Protein AF-A0A9J6FDG1-F1 (afdb_monomer_lite)

Organism: Haemaphysalis longicornis (NCBI:txid44386)

Structure (mmCIF, N/CA/C/O backbone):
data_AF-A0A9J6FDG1-F1
#
_entry.id   AF-A0A9J6FDG1-F1
#
loop_
_atom_site.group_PDB
_atom_site.id
_atom_site.type_symbol
_atom_site.label_atom_id
_atom_site.label_alt_id
_atom_site.label_comp_id
_atom_site.label_asym_id
_atom_site.label_entity_id
_atom_site.label_seq_id
_atom_site.pdbx_PDB_ins_code
_atom_site.Cartn_x
_atom_site.Cartn_y
_atom_site.Cartn_z
_atom_site.occupancy
_atom_site.B_iso_or_equiv
_atom_site.auth_seq_id
_atom_site.auth_comp_id
_atom_site.auth_asym_id
_atom_site.auth_atom_id
_atom_site.pdbx_PDB_model_num
ATOM 1 N N . MET A 1 1 ? -14.155 15.778 -8.684 1.00 52.19 1 MET A N 1
ATOM 2 C CA . MET A 1 1 ? -13.348 14.924 -9.583 1.00 52.19 1 MET A CA 1
ATOM 3 C C . MET A 1 1 ? -12.888 13.728 -8.772 1.00 52.19 1 MET A C 1
ATOM 5 O O . MET A 1 1 ? -12.559 13.933 -7.609 1.00 52.19 1 MET A O 1
ATOM 9 N N . ALA A 1 2 ? -12.936 12.515 -9.323 1.00 73.00 2 ALA A N 1
ATOM 10 C CA . ALA A 1 2 ? -12.385 11.346 -8.638 1.00 73.00 2 ALA A CA 1
ATOM 11 C C . ALA A 1 2 ? -10.869 11.533 -8.468 1.00 73.00 2 ALA A C 1
ATOM 13 O O . ALA A 1 2 ? -10.202 12.012 -9.386 1.00 73.00 2 ALA A O 1
ATOM 14 N N . VAL A 1 3 ? -10.345 11.228 -7.284 1.00 85.56 3 VAL A N 1
ATOM 15 C CA . VAL A 1 3 ? -8.906 11.300 -7.004 1.00 85.56 3 VAL A CA 1
ATOM 16 C C . VAL A 1 3 ? -8.224 10.129 -7.712 1.00 85.56 3 VAL A C 1
ATOM 18 O O . VAL A 1 3 ? -8.653 8.989 -7.557 1.00 85.56 3 VAL A O 1
ATOM 21 N N . ASP A 1 4 ? -7.172 10.395 -8.488 1.00 92.69 4 ASP A N 1
ATOM 22 C CA . ASP A 1 4 ? -6.362 9.341 -9.109 1.00 92.69 4 ASP A CA 1
ATOM 23 C C . ASP A 1 4 ? -5.509 8.638 -8.041 1.00 92.69 4 ASP A C 1
ATOM 25 O O . ASP A 1 4 ? -4.550 9.202 -7.503 1.00 92.69 4 ASP A O 1
ATOM 29 N N . LEU A 1 5 ? -5.883 7.395 -7.736 1.00 94.31 5 LEU A N 1
ATOM 30 C CA . LEU A 1 5 ? -5.227 6.527 -6.759 1.00 94.31 5 LEU A CA 1
ATOM 31 C C . LEU A 1 5 ? -4.384 5.426 -7.418 1.00 94.31 5 LEU A C 1
ATOM 33 O O . LEU A 1 5 ? -4.064 4.428 -6.768 1.00 94.31 5 LEU A O 1
ATOM 37 N N . THR A 1 6 ? -3.991 5.580 -8.685 1.00 94.88 6 THR A N 1
ATOM 38 C CA . THR A 1 6 ? -3.005 4.680 -9.298 1.00 94.88 6 THR A CA 1
ATOM 39 C C . THR A 1 6 ? -1.682 4.737 -8.532 1.00 94.88 6 THR A C 1
ATOM 41 O O . THR A 1 6 ? -1.283 5.784 -8.010 1.00 94.88 6 THR A O 1
ATOM 44 N N . LEU A 1 7 ? -0.961 3.611 -8.469 1.00 94.69 7 LEU A N 1
ATOM 45 C CA . LEU A 1 7 ? 0.282 3.524 -7.696 1.00 94.69 7 LEU A CA 1
ATOM 46 C C . LEU A 1 7 ? 1.302 4.591 -8.124 1.00 94.69 7 LEU A C 1
ATOM 48 O O . LEU A 1 7 ? 1.931 5.222 -7.279 1.00 94.69 7 LEU A O 1
ATOM 52 N N . ASN A 1 8 ? 1.445 4.842 -9.427 1.00 94.00 8 ASN A N 1
ATOM 53 C CA . ASN A 1 8 ? 2.371 5.859 -9.931 1.00 94.00 8 ASN A CA 1
ATOM 54 C C . ASN A 1 8 ? 2.025 7.258 -9.411 1.00 94.00 8 ASN A C 1
ATOM 56 O O . ASN A 1 8 ? 2.906 7.956 -8.902 1.00 94.00 8 ASN A O 1
ATOM 60 N N . THR A 1 9 ? 0.757 7.654 -9.498 1.00 95.06 9 THR A N 1
ATOM 61 C CA . THR A 1 9 ? 0.299 8.968 -9.043 1.00 95.06 9 THR A CA 1
ATOM 62 C C . THR A 1 9 ? 0.431 9.100 -7.526 1.00 95.06 9 THR A C 1
ATOM 64 O O . THR A 1 9 ? 0.947 10.106 -7.035 1.00 95.06 9 THR A O 1
ATOM 67 N N . VAL A 1 10 ? 0.106 8.047 -6.775 1.00 96.69 10 VAL A N 1
ATOM 68 C CA . VAL A 1 10 ? 0.298 7.979 -5.319 1.00 96.69 10 VAL A CA 1
ATOM 69 C C . VAL A 1 10 ? 1.767 8.162 -4.919 1.00 96.69 10 VAL A C 1
ATOM 71 O O . VAL A 1 10 ? 2.082 8.912 -3.990 1.00 96.69 10 VAL A O 1
ATOM 74 N N . LEU A 1 11 ? 2.697 7.512 -5.622 1.00 95.94 11 LEU A N 1
ATOM 75 C CA . LEU A 1 11 ? 4.122 7.589 -5.297 1.00 95.94 11 LEU A CA 1
ATOM 76 C C . LEU A 1 11 ? 4.750 8.938 -5.682 1.00 95.94 11 LEU A C 1
ATOM 78 O O . LEU A 1 11 ? 5.613 9.428 -4.952 1.00 95.94 11 LEU A O 1
ATOM 82 N N . LEU A 1 12 ? 4.329 9.538 -6.800 1.00 94.44 12 LEU A N 1
ATOM 83 C CA . LEU A 1 12 ? 4.913 10.775 -7.338 1.00 94.44 12 LEU A CA 1
ATOM 84 C C . LEU A 1 12 ? 4.262 12.039 -6.784 1.00 94.44 12 LEU A C 1
ATOM 86 O O . LEU A 1 12 ? 4.953 12.983 -6.402 1.00 94.44 12 LEU A O 1
ATOM 90 N N . HIS A 1 13 ? 2.935 12.052 -6.751 1.00 95.00 13 HIS A N 1
ATOM 91 C CA . HIS A 1 13 ? 2.127 13.238 -6.485 1.00 95.00 13 HIS A CA 1
ATOM 92 C C . HIS A 1 13 ? 1.433 13.185 -5.125 1.00 95.00 13 HIS A C 1
ATOM 94 O O . HIS A 1 13 ? 0.852 14.180 -4.706 1.00 95.00 13 HIS A O 1
ATOM 100 N N . ARG A 1 14 ? 1.555 12.063 -4.400 1.00 95.00 14 ARG A N 1
ATOM 101 C CA . ARG A 1 14 ? 0.993 11.878 -3.055 1.00 95.00 14 ARG A CA 1
ATOM 102 C C . ARG A 1 14 ? -0.518 12.135 -3.021 1.00 95.00 14 ARG A C 1
ATOM 104 O O . ARG A 1 14 ? -1.027 12.749 -2.091 1.00 95.00 14 ARG A O 1
ATOM 111 N N . THR A 1 15 ? -1.244 11.658 -4.026 1.00 96.00 15 THR A N 1
ATOM 112 C CA . THR A 1 15 ? -2.708 11.799 -4.093 1.00 96.00 15 THR A CA 1
ATOM 113 C C . THR A 1 15 ? -3.450 11.059 -2.981 1.00 96.00 15 THR A C 1
ATOM 115 O O . THR A 1 15 ? -4.628 11.305 -2.763 1.00 96.00 15 THR A O 1
ATOM 118 N N . ASP A 1 16 ? -2.760 10.197 -2.235 1.00 95.62 16 ASP A N 1
ATOM 119 C CA . ASP A 1 16 ? -3.279 9.463 -1.087 1.00 95.62 16 ASP A CA 1
ATOM 120 C C . ASP A 1 16 ? -2.963 10.124 0.266 1.00 95.62 16 ASP A C 1
ATOM 122 O O . ASP A 1 16 ? -3.056 9.449 1.292 1.00 95.62 16 ASP A O 1
ATOM 126 N N . LEU A 1 17 ? -2.525 11.391 0.311 1.00 91.38 17 LEU A N 1
ATOM 127 C CA . LEU A 1 17 ? -2.127 12.056 1.564 1.00 91.38 17 LEU A CA 1
ATOM 128 C C . LEU A 1 17 ? -3.166 11.873 2.676 1.00 91.38 17 LEU A C 1
ATOM 130 O O . LEU A 1 17 ? -2.784 11.416 3.752 1.00 91.38 17 LEU A O 1
ATOM 134 N N . ASP A 1 18 ? -4.439 12.082 2.345 1.00 93.62 18 ASP A N 1
ATOM 135 C CA . ASP A 1 18 ? -5.578 12.041 3.268 1.00 93.62 18 ASP A CA 1
ATOM 136 C C . ASP A 1 18 ? -5.977 10.621 3.720 1.00 93.62 18 ASP A C 1
ATOM 138 O O . ASP A 1 18 ? -6.836 10.460 4.586 1.00 93.62 18 ASP A O 1
ATOM 142 N N . MET A 1 19 ? -5.370 9.568 3.155 1.00 96.25 19 MET A N 1
ATOM 143 C CA . MET A 1 19 ? -5.640 8.169 3.535 1.00 96.25 19 MET A CA 1
ATOM 144 C C . MET A 1 19 ? -4.994 7.769 4.870 1.00 96.25 19 MET A C 1
ATOM 146 O O . MET A 1 19 ? -5.115 6.622 5.308 1.00 96.25 19 MET A O 1
ATOM 150 N N . ASP A 1 20 ? -4.290 8.686 5.532 1.00 93.31 20 ASP A N 1
ATOM 151 C CA . ASP A 1 20 ? -3.825 8.481 6.901 1.00 93.31 20 ASP A CA 1
ATOM 152 C C . ASP A 1 20 ? -4.964 8.489 7.926 1.00 93.31 20 ASP A C 1
ATOM 154 O O . ASP A 1 20 ? -4.819 7.840 8.961 1.00 93.31 20 ASP A O 1
ATOM 158 N N . LEU A 1 21 ? -6.100 9.111 7.596 1.00 95.31 21 LEU A N 1
ATOM 159 C CA . LEU A 1 21 ? -7.331 9.063 8.380 1.00 95.31 21 LEU A CA 1
ATOM 160 C C . LEU A 1 21 ? -8.171 7.827 8.040 1.00 95.31 21 LEU A C 1
ATOM 162 O O . LEU A 1 21 ? -8.519 7.587 6.879 1.00 95.31 21 LEU A O 1
ATOM 166 N N . GLN A 1 22 ? -8.565 7.065 9.063 1.00 96.94 22 GLN A N 1
ATOM 167 C CA . GLN A 1 22 ? -9.428 5.887 8.907 1.00 96.94 22 GLN A CA 1
ATOM 168 C C . GLN A 1 22 ? -10.748 6.210 8.206 1.00 96.94 22 GLN A C 1
ATOM 170 O O . GLN A 1 22 ? -11.229 5.404 7.413 1.00 96.94 22 GLN A O 1
ATOM 175 N N . GLU A 1 23 ? -11.330 7.374 8.483 1.00 97.00 23 GLU A N 1
ATOM 176 C CA . GLU A 1 23 ? -12.608 7.799 7.903 1.00 97.00 23 GLU A CA 1
ATOM 177 C C . GLU A 1 23 ? -12.518 7.938 6.379 1.00 97.00 23 GLU A C 1
ATOM 179 O O . GLU A 1 23 ? -13.393 7.454 5.662 1.00 97.00 23 GLU A O 1
ATOM 184 N N . ASN A 1 24 ? -11.416 8.495 5.871 1.00 97.00 24 ASN A N 1
ATOM 185 C CA . ASN A 1 24 ? -11.174 8.623 4.434 1.00 97.00 24 ASN A CA 1
ATOM 186 C C . ASN A 1 24 ? -10.907 7.264 3.786 1.00 97.00 24 ASN A C 1
ATOM 188 O O . ASN A 1 24 ? -11.423 6.979 2.702 1.00 97.00 24 ASN A O 1
ATOM 192 N N . ARG A 1 25 ? -10.162 6.388 4.476 1.00 97.88 25 ARG A N 1
ATOM 193 C CA . ARG A 1 25 ? -9.990 5.001 4.031 1.00 97.88 25 ARG A CA 1
ATOM 194 C C . ARG A 1 25 ? -11.335 4.296 3.928 1.00 97.88 25 ARG A C 1
ATOM 196 O O . ARG A 1 25 ? -11.610 3.696 2.899 1.00 97.88 25 ARG A O 1
ATOM 203 N N . LEU A 1 26 ? -12.201 4.415 4.932 1.00 97.62 26 LEU A N 1
ATOM 204 C CA . LEU A 1 26 ? -13.541 3.829 4.909 1.00 97.62 26 LEU A CA 1
ATOM 205 C C . LEU A 1 26 ? -14.392 4.396 3.765 1.00 97.62 26 LEU A C 1
ATOM 207 O O . LEU A 1 26 ? -15.023 3.629 3.042 1.00 97.62 26 LEU A O 1
ATOM 211 N N . ALA A 1 27 ? -14.368 5.715 3.563 1.00 96.88 27 ALA A N 1
ATOM 212 C CA . ALA A 1 27 ? -15.111 6.377 2.493 1.00 96.88 27 ALA A CA 1
ATOM 213 C C . ALA A 1 27 ? -14.696 5.904 1.088 1.00 96.88 27 ALA A C 1
ATOM 215 O O . ALA A 1 27 ? -15.520 5.915 0.174 1.00 96.88 27 ALA A O 1
ATOM 216 N N . SER A 1 28 ? -13.451 5.441 0.912 1.00 96.88 28 SER A N 1
ATOM 217 C CA . SER A 1 28 ? -12.992 4.902 -0.374 1.00 96.88 28 SER A CA 1
ATOM 218 C C . SER A 1 28 ? -13.751 3.641 -0.809 1.00 96.88 28 SER A C 1
ATOM 220 O O . SER A 1 28 ? -13.914 3.424 -2.003 1.00 96.88 28 SER A O 1
ATOM 222 N N . PHE A 1 29 ? -14.307 2.851 0.117 1.00 96.88 29 PHE A N 1
ATOM 223 C CA . PHE A 1 29 ? -14.981 1.571 -0.159 1.00 96.88 29 PHE A CA 1
ATOM 224 C C . PHE A 1 29 ? -16.432 1.708 -0.663 1.00 96.88 29 PHE A C 1
ATOM 226 O O . PHE A 1 29 ? -17.225 0.775 -0.538 1.00 96.88 29 PHE A O 1
ATOM 233 N N . ALA A 1 30 ? -16.806 2.847 -1.252 1.00 93.56 30 ALA A N 1
ATOM 234 C CA . ALA A 1 30 ? -18.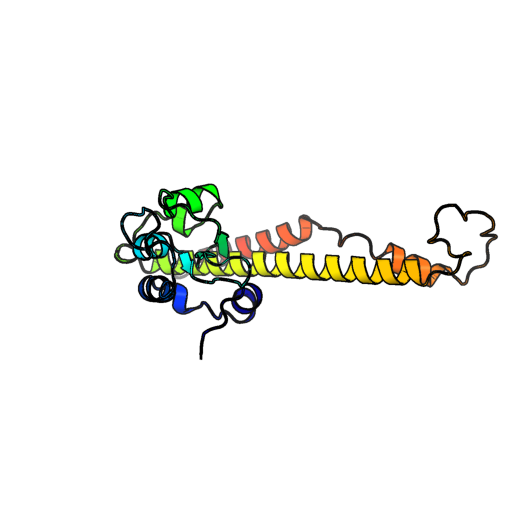173 3.108 -1.714 1.00 93.56 30 ALA A CA 1
ATOM 235 C C . ALA A 1 30 ? -18.705 2.066 -2.721 1.00 93.56 30 ALA A C 1
ATOM 237 O O . ALA A 1 30 ? -19.912 1.849 -2.796 1.00 93.56 30 ALA A O 1
ATOM 238 N N . GLN A 1 31 ? -17.815 1.423 -3.484 1.00 93.69 31 GLN A N 1
ATOM 239 C CA . GLN A 1 31 ? -18.150 0.405 -4.490 1.00 93.69 31 GLN A CA 1
ATOM 240 C C . GLN A 1 31 ? -17.563 -0.974 -4.151 1.00 93.69 31 GLN A C 1
ATOM 242 O O . GLN A 1 31 ? -17.369 -1.795 -5.042 1.00 93.69 31 GLN A O 1
ATOM 247 N N . TRP A 1 32 ? -17.244 -1.223 -2.878 1.00 95.94 32 TRP A N 1
ATOM 248 C CA . TRP A 1 32 ? -16.667 -2.495 -2.447 1.00 95.94 32 TRP A CA 1
ATOM 249 C C . TRP A 1 32 ? -17.642 -3.663 -2.682 1.00 95.94 32 TRP A C 1
ATOM 251 O O . TRP A 1 32 ? -18.788 -3.577 -2.233 1.00 95.94 32 TRP A O 1
ATOM 261 N N . PRO A 1 33 ? -17.224 -4.760 -3.343 1.00 91.50 33 PRO A N 1
ATOM 262 C CA . PRO A 1 33 ? -18.138 -5.842 -3.713 1.00 91.50 33 PRO A CA 1
ATOM 263 C C . PRO A 1 33 ? -18.568 -6.718 -2.527 1.00 91.50 33 PRO A C 1
ATOM 265 O O . PRO A 1 33 ? -19.679 -7.248 -2.520 1.00 91.50 33 PRO A O 1
ATOM 268 N N . LEU A 1 34 ? -17.723 -6.863 -1.500 1.00 89.88 34 LEU A N 1
ATOM 269 C CA . LEU A 1 34 ? -17.967 -7.775 -0.378 1.00 89.88 34 LEU A CA 1
ATOM 270 C C . LEU A 1 34 ? -18.642 -7.035 0.781 1.00 89.88 34 LEU A C 1
ATOM 272 O O . LEU A 1 34 ? -18.006 -6.641 1.761 1.00 89.88 34 LEU A O 1
ATOM 276 N N . THR A 1 35 ? -19.954 -6.834 0.656 1.00 80.00 35 THR A N 1
ATOM 277 C CA . THR A 1 35 ? -20.803 -6.237 1.701 1.00 80.00 35 THR A CA 1
ATOM 278 C C . THR A 1 35 ? -21.691 -7.304 2.355 1.00 80.00 35 THR A C 1
ATOM 280 O O . THR A 1 35 ? -22.187 -8.205 1.683 1.00 80.00 35 THR A O 1
ATOM 283 N N . GLY A 1 36 ? -21.881 -7.243 3.680 1.00 81.75 36 GLY A N 1
ATOM 284 C CA . GLY A 1 36 ? -22.728 -8.187 4.427 1.00 81.75 36 GLY A CA 1
ATOM 285 C C . GLY A 1 36 ? -21.968 -9.031 5.455 1.00 81.75 36 GLY A C 1
ATOM 286 O O . GLY A 1 36 ? -21.158 -8.502 6.214 1.00 81.75 36 GLY A O 1
ATOM 287 N N . ASN A 1 37 ? -22.261 -10.336 5.516 1.00 85.00 37 ASN A N 1
ATOM 288 C CA . ASN A 1 37 ? -21.676 -11.267 6.491 1.00 85.00 37 ASN A CA 1
ATOM 289 C C . ASN A 1 37 ? -20.296 -11.784 6.036 1.00 85.00 37 ASN A C 1
ATOM 291 O O . ASN A 1 37 ? -20.116 -12.978 5.813 1.00 85.00 37 ASN A O 1
ATOM 295 N N . CYS A 1 38 ? -19.342 -10.871 5.858 1.00 92.25 38 CYS A N 1
ATOM 296 C CA . CYS A 1 38 ? -17.950 -11.163 5.513 1.00 92.25 38 CYS A CA 1
ATOM 297 C C . CYS A 1 38 ? -17.000 -10.669 6.621 1.00 92.25 38 CYS A C 1
ATOM 299 O O . CYS A 1 38 ? -17.344 -9.800 7.423 1.00 92.25 38 CYS A O 1
ATOM 301 N N . LYS A 1 39 ? -15.782 -11.209 6.688 1.00 94.56 39 LYS A N 1
ATOM 302 C CA . LYS A 1 39 ? -14.708 -10.698 7.560 1.00 94.56 39 LYS A CA 1
ATOM 303 C C . LYS A 1 39 ? -13.951 -9.533 6.917 1.00 94.56 39 LYS A C 1
ATOM 305 O O . LYS A 1 39 ? -13.405 -8.690 7.626 1.00 94.56 39 LYS A O 1
ATOM 310 N N . CYS A 1 40 ? -14.004 -9.421 5.598 1.00 95.31 40 CYS A N 1
ATOM 311 C CA . CYS A 1 40 ? -13.385 -8.374 4.792 1.00 95.31 40 CYS A CA 1
ATOM 312 C C . CYS A 1 40 ? -14.333 -7.187 4.505 1.00 95.31 40 CYS A C 1
ATOM 314 O O . CYS A 1 40 ? -14.322 -6.603 3.423 1.00 95.31 40 CYS A O 1
ATOM 316 N N . THR A 1 41 ? -15.168 -6.807 5.483 1.00 96.56 41 THR A N 1
ATOM 317 C CA . THR A 1 41 ? -16.034 -5.611 5.379 1.00 96.56 41 THR A CA 1
ATOM 318 C C . THR A 1 41 ? -15.216 -4.328 5.156 1.00 96.56 41 THR A C 1
ATOM 320 O O . THR A 1 41 ? -14.090 -4.248 5.662 1.00 96.56 41 THR A O 1
ATOM 323 N N . PRO A 1 42 ? -15.794 -3.277 4.539 1.00 97.25 42 PRO A N 1
ATOM 324 C CA . PRO A 1 42 ? -15.161 -1.959 4.414 1.00 97.25 42 PRO A CA 1
ATOM 325 C C . PRO A 1 42 ? -14.550 -1.420 5.715 1.00 97.25 42 PRO A C 1
ATOM 327 O O . PRO A 1 42 ? -13.438 -0.897 5.727 1.00 97.25 42 PRO A O 1
ATOM 330 N N . GLN A 1 43 ? -15.253 -1.592 6.838 1.00 95.94 43 GLN A N 1
ATOM 331 C CA . GLN A 1 43 ? -14.800 -1.161 8.160 1.00 95.94 43 GLN A CA 1
ATOM 332 C C . GLN A 1 43 ? -13.520 -1.890 8.568 1.00 95.94 43 GLN A C 1
ATOM 334 O O . GLN A 1 43 ? -12.548 -1.250 8.963 1.00 95.94 43 GLN A O 1
ATOM 339 N N . ARG A 1 44 ? -13.490 -3.218 8.419 1.00 96.44 44 ARG A N 1
ATOM 340 C CA . ARG A 1 44 ? -12.320 -4.037 8.772 1.00 96.44 44 ARG A CA 1
ATOM 341 C C . ARG A 1 44 ? -11.141 -3.805 7.833 1.00 96.44 44 ARG A C 1
ATOM 343 O O . ARG A 1 44 ? -10.003 -3.813 8.293 1.00 96.44 44 ARG A O 1
ATOM 350 N N . MET A 1 45 ? -11.398 -3.536 6.554 1.00 98.06 45 MET A N 1
ATOM 351 C CA . MET A 1 45 ? -10.363 -3.121 5.605 1.00 98.06 45 MET A CA 1
ATOM 352 C C . MET A 1 45 ? -9.715 -1.797 6.027 1.00 98.06 45 MET A C 1
ATOM 354 O O . MET A 1 45 ? -8.491 -1.715 6.163 1.00 98.06 45 MET A O 1
ATOM 358 N N . ALA A 1 46 ? -10.530 -0.779 6.317 1.00 97.75 46 ALA A N 1
ATOM 359 C CA . ALA A 1 46 ? -10.051 0.531 6.752 1.00 97.75 46 ALA A CA 1
ATOM 360 C C . ALA A 1 46 ? -9.297 0.470 8.093 1.00 97.75 46 ALA A C 1
ATOM 362 O O . ALA A 1 46 ? -8.262 1.132 8.250 1.00 97.75 46 ALA A O 1
ATOM 363 N N . GLU A 1 47 ? -9.773 -0.348 9.040 1.00 96.81 47 GLU A N 1
ATOM 364 C CA . GLU A 1 47 ? -9.098 -0.630 10.317 1.00 96.81 47 GLU A CA 1
ATOM 365 C C . GLU A 1 47 ? -7.742 -1.321 10.124 1.00 96.81 47 GLU A C 1
ATOM 367 O O . GLU A 1 47 ? -6.787 -0.998 10.828 1.00 96.81 47 GLU A O 1
ATOM 372 N N . ALA A 1 48 ? -7.621 -2.218 9.142 1.00 97.50 48 ALA A N 1
ATOM 373 C CA . ALA A 1 48 ? -6.360 -2.872 8.789 1.00 97.50 48 ALA A CA 1
ATOM 374 C C . ALA A 1 48 ? -5.397 -1.974 7.985 1.00 97.50 48 ALA A C 1
ATOM 376 O O . ALA A 1 48 ? -4.301 -2.408 7.620 1.00 97.50 48 ALA A O 1
ATOM 377 N N . GLY A 1 49 ? -5.770 -0.713 7.745 1.00 97.81 49 GLY A N 1
ATOM 378 C CA . GLY A 1 49 ? -4.939 0.280 7.069 1.00 97.81 49 GLY A CA 1
ATOM 379 C C . GLY A 1 49 ? -5.078 0.280 5.547 1.00 97.81 49 GLY A C 1
ATOM 380 O O . GLY A 1 49 ? -4.253 0.901 4.876 1.00 97.81 49 GLY A O 1
ATOM 381 N N . PHE A 1 50 ? -6.084 -0.396 4.993 1.00 98.50 50 PHE A N 1
ATOM 382 C CA . PHE A 1 50 ? -6.340 -0.428 3.557 1.00 98.50 50 PHE A CA 1
ATOM 383 C C . PHE A 1 50 ? -7.307 0.667 3.116 1.00 98.50 50 PHE A C 1
ATOM 385 O O . PHE A 1 50 ? -8.238 1.008 3.840 1.00 98.50 50 PHE A O 1
ATOM 392 N N . TYR A 1 51 ? -7.097 1.187 1.910 1.00 98.38 51 TYR A N 1
ATOM 393 C CA . TYR A 1 51 ? -8.096 1.930 1.146 1.00 98.38 51 TYR A CA 1
ATOM 394 C C . TYR A 1 51 ? -8.348 1.224 -0.187 1.00 98.38 51 TYR A C 1
ATOM 396 O O . TYR A 1 51 ? -7.464 0.542 -0.712 1.00 98.38 51 TYR A O 1
ATOM 404 N N . TYR A 1 52 ? -9.552 1.386 -0.718 1.00 97.81 52 TYR A N 1
ATOM 405 C CA . TYR A 1 52 ? -9.985 0.820 -1.986 1.00 97.81 52 TYR A CA 1
ATOM 406 C C . TYR A 1 52 ? -9.444 1.642 -3.156 1.00 97.81 52 TYR A C 1
ATOM 408 O O . TYR A 1 52 ? -9.574 2.869 -3.182 1.00 97.81 52 TYR A O 1
ATOM 416 N N . CYS A 1 53 ? -8.815 0.975 -4.119 1.00 96.75 53 CYS A N 1
ATOM 417 C CA . CYS A 1 53 ? -8.242 1.609 -5.303 1.00 96.75 53 CYS A CA 1
ATOM 418 C C . CYS A 1 53 ? -8.303 0.650 -6.502 1.00 96.75 53 CYS A C 1
ATOM 420 O O . CYS A 1 53 ? -7.253 0.210 -6.970 1.00 96.75 53 CYS A O 1
ATOM 422 N N . PRO A 1 54 ? -9.511 0.307 -6.982 1.00 96.50 54 PRO A N 1
ATOM 423 C CA . PRO A 1 54 ? -9.694 -0.703 -8.015 1.00 96.50 54 PRO A CA 1
ATOM 424 C C . PRO A 1 54 ? -9.028 -0.290 -9.327 1.00 96.50 54 PRO A C 1
ATOM 426 O O . PRO A 1 54 ? -8.926 0.899 -9.651 1.00 96.50 54 PRO A O 1
ATOM 429 N N . THR A 1 55 ? -8.622 -1.285 -10.107 1.00 94.75 55 THR A N 1
ATOM 430 C CA . THR A 1 55 ? -8.237 -1.112 -11.511 1.00 94.75 55 THR A CA 1
ATOM 431 C C . THR A 1 55 ? -9.257 -1.812 -12.407 1.00 94.75 55 THR A C 1
ATOM 433 O O . THR A 1 55 ? -10.134 -2.526 -11.925 1.00 94.75 55 THR A O 1
ATOM 436 N N . GLU A 1 56 ? -9.164 -1.621 -13.724 1.00 93.06 56 GLU A N 1
ATOM 437 C CA . GLU A 1 56 ? -10.031 -2.342 -14.671 1.00 93.06 56 GLU A CA 1
ATOM 438 C C . GLU A 1 56 ? -9.870 -3.868 -14.570 1.00 93.06 56 GLU A C 1
ATOM 440 O O . GLU A 1 56 ? -10.825 -4.600 -14.813 1.00 93.06 56 GLU A O 1
ATOM 445 N N . ASN A 1 57 ? -8.676 -4.339 -14.192 1.00 95.75 57 ASN A N 1
ATOM 446 C CA . ASN A 1 57 ? -8.355 -5.765 -14.105 1.00 95.75 57 ASN A CA 1
ATOM 447 C C . ASN A 1 57 ? -8.481 -6.324 -12.680 1.00 95.75 57 ASN A C 1
ATOM 449 O O . ASN A 1 57 ? -8.652 -7.528 -12.521 1.00 95.75 57 ASN A O 1
ATOM 453 N N . GLU A 1 58 ? -8.396 -5.468 -11.662 1.00 96.44 58 GLU A N 1
ATOM 454 C CA . GLU A 1 58 ? -8.388 -5.843 -10.244 1.00 96.44 58 GLU A CA 1
ATOM 455 C C . GLU A 1 58 ? -9.521 -5.070 -9.539 1.00 96.44 58 GLU A C 1
ATOM 457 O O . GLU A 1 58 ? -9.296 -4.002 -8.951 1.00 96.44 58 GLU A O 1
ATOM 462 N N . PRO A 1 59 ? -10.775 -5.550 -9.654 1.00 95.88 59 PRO A N 1
ATOM 463 C CA . PRO A 1 59 ? -11.957 -4.818 -9.203 1.00 95.88 59 PRO A CA 1
ATOM 464 C C . PRO A 1 59 ? -12.073 -4.733 -7.679 1.00 95.88 59 PRO A C 1
ATOM 466 O O . PRO A 1 59 ? -12.869 -3.953 -7.179 1.00 95.88 59 PRO A O 1
ATOM 469 N N . ASP A 1 60 ? -11.308 -5.518 -6.930 1.00 96.94 60 ASP A N 1
ATOM 470 C CA . ASP A 1 60 ? -11.279 -5.537 -5.469 1.00 96.94 60 ASP A CA 1
ATOM 471 C C . ASP A 1 60 ? -9.896 -5.154 -4.912 1.00 96.94 60 ASP A C 1
ATOM 473 O O . ASP A 1 60 ? -9.569 -5.452 -3.761 1.00 96.94 60 ASP A O 1
ATOM 477 N N . LEU A 1 61 ? -9.087 -4.450 -5.712 1.00 98.06 61 LEU A N 1
ATOM 478 C CA . LEU A 1 61 ? -7.763 -4.004 -5.298 1.00 98.06 61 LEU A CA 1
ATOM 479 C C . LEU A 1 61 ? -7.844 -3.028 -4.121 1.00 98.06 61 LEU A C 1
ATOM 481 O O . LEU A 1 61 ? -8.511 -1.985 -4.170 1.00 98.06 61 LEU A O 1
ATOM 485 N N . VAL A 1 62 ? -7.065 -3.324 -3.086 1.00 98.44 62 VAL A N 1
ATOM 486 C CA . VAL A 1 62 ? -6.835 -2.427 -1.957 1.00 98.44 62 VAL A CA 1
ATOM 487 C C . VAL A 1 62 ? -5.352 -2.145 -1.776 1.00 98.44 62 VAL A C 1
ATOM 489 O O . VAL A 1 62 ? -4.493 -2.961 -2.114 1.00 98.44 62 VAL A O 1
ATOM 492 N N . ARG A 1 63 ? -5.029 -0.992 -1.185 1.00 98.44 63 ARG A N 1
ATOM 493 C CA . ARG A 1 63 ? -3.647 -0.606 -0.881 1.00 98.44 63 ARG A CA 1
ATOM 494 C C . ARG A 1 63 ? -3.506 -0.103 0.542 1.00 98.44 63 ARG A C 1
ATOM 496 O O . ARG A 1 63 ? -4.329 0.665 1.034 1.00 98.44 63 ARG A O 1
ATOM 503 N N . CYS A 1 64 ? -2.441 -0.521 1.221 1.00 98.44 64 CYS A N 1
ATOM 504 C CA . CYS A 1 64 ? -2.134 0.011 2.543 1.00 98.44 64 CYS A CA 1
ATOM 505 C C . CYS A 1 64 ? -1.579 1.441 2.453 1.00 98.44 64 CYS A C 1
ATOM 507 O O . CYS A 1 64 ? -0.635 1.694 1.700 1.00 98.44 64 CYS A O 1
ATOM 509 N N . TYR A 1 65 ? -2.077 2.352 3.295 1.00 98.00 65 TYR A N 1
ATOM 510 C CA . TYR A 1 65 ? -1.612 3.744 3.326 1.00 98.00 65 TYR A CA 1
ATOM 511 C C . TYR A 1 65 ? -0.154 3.917 3.797 1.00 98.00 65 TYR A C 1
ATOM 513 O O . TYR A 1 65 ? 0.489 4.891 3.415 1.00 98.00 65 TYR A O 1
ATOM 521 N N . VAL A 1 66 ? 0.399 2.990 4.593 1.00 97.88 66 VAL A N 1
ATOM 522 C CA . VAL A 1 66 ? 1.770 3.089 5.143 1.00 97.88 66 VAL A CA 1
ATOM 523 C C . VAL A 1 66 ? 2.802 2.349 4.300 1.00 97.88 66 VAL A C 1
ATOM 525 O O . VAL A 1 66 ? 3.870 2.895 4.014 1.00 97.88 66 VAL A O 1
ATOM 528 N N . CYS A 1 67 ? 2.541 1.091 3.941 1.00 97.88 67 CYS A N 1
ATOM 529 C CA . CYS A 1 67 ? 3.528 0.246 3.261 1.00 97.88 67 CYS A CA 1
ATOM 530 C C . CYS A 1 67 ? 3.347 0.181 1.740 1.00 97.88 67 CYS A C 1
ATOM 532 O O . CYS A 1 67 ? 4.241 -0.320 1.060 1.00 97.88 67 CYS A O 1
ATOM 534 N N . PHE A 1 68 ? 2.237 0.703 1.205 1.00 97.88 68 PHE A N 1
ATOM 535 C CA . PHE A 1 68 ? 1.874 0.636 -0.217 1.00 97.88 68 PHE A CA 1
ATOM 536 C C . PHE A 1 68 ? 1.782 -0.793 -0.773 1.00 97.88 68 PHE A C 1
ATOM 538 O O . PHE A 1 68 ? 1.899 -0.992 -1.983 1.00 97.88 68 PHE A O 1
ATOM 545 N N . LYS A 1 69 ? 1.595 -1.798 0.093 1.00 98.00 69 LYS A N 1
ATOM 546 C CA . LYS A 1 69 ? 1.293 -3.161 -0.341 1.00 98.00 69 LYS A CA 1
ATOM 547 C C . LYS A 1 69 ? -0.116 -3.186 -0.923 1.00 98.00 69 LYS A C 1
ATOM 549 O O . LYS A 1 69 ? -1.052 -2.707 -0.285 1.00 98.00 69 LYS A O 1
ATOM 554 N N . GLU A 1 70 ? -0.198 -3.711 -2.134 1.00 98.00 70 GLU A N 1
ATOM 555 C CA . GLU A 1 70 ? -1.420 -3.965 -2.887 1.00 98.00 70 GLU A CA 1
ATOM 556 C C . GLU A 1 70 ? -1.818 -5.429 -2.715 1.00 98.00 70 GLU A C 1
ATOM 558 O O . GLU A 1 70 ? -0.932 -6.296 -2.708 1.00 98.00 70 GLU A O 1
ATOM 563 N N . LEU A 1 71 ? -3.116 -5.659 -2.519 1.00 98.31 71 LEU A N 1
ATOM 564 C CA . LEU A 1 71 ? -3.753 -6.970 -2.403 1.00 98.31 71 LEU A CA 1
ATOM 565 C C . LEU A 1 71 ? -5.104 -6.936 -3.129 1.00 98.31 71 LEU A C 1
ATOM 567 O O . LEU A 1 71 ? -5.874 -5.991 -2.947 1.00 98.31 71 LEU A O 1
ATOM 571 N N . ASP A 1 72 ? -5.378 -7.972 -3.903 1.00 97.62 72 ASP A N 1
ATOM 572 C CA . ASP A 1 72 ? -6.595 -8.229 -4.673 1.00 97.62 72 ASP A CA 1
ATOM 573 C C . ASP A 1 72 ? -7.038 -9.691 -4.484 1.00 97.62 72 ASP A C 1
ATOM 575 O O . ASP A 1 72 ? -6.348 -10.471 -3.819 1.00 97.62 72 ASP A O 1
ATOM 579 N N . GLY A 1 73 ? -8.193 -10.061 -5.045 1.00 97.06 73 GLY A N 1
ATOM 580 C CA . GLY A 1 73 ? -8.708 -11.432 -4.985 1.00 97.06 73 GLY A CA 1
ATOM 581 C C . GLY A 1 73 ? -9.190 -11.842 -3.592 1.00 97.06 73 GLY A C 1
ATOM 582 O O . GLY A 1 73 ? -8.868 -12.930 -3.122 1.00 97.06 73 GLY A O 1
ATOM 583 N N . TRP A 1 74 ? -9.931 -10.960 -2.925 1.00 97.69 74 TRP A N 1
ATOM 584 C CA . TRP A 1 74 ? -10.416 -11.139 -1.562 1.00 97.69 74 TRP A CA 1
ATOM 585 C C . TRP A 1 74 ? -11.581 -12.123 -1.481 1.00 97.69 74 TRP A C 1
ATOM 587 O O . TRP A 1 74 ? -12.579 -11.996 -2.192 1.00 97.69 74 TRP A O 1
ATOM 597 N N . ASP A 1 75 ? -11.509 -13.030 -0.510 1.00 96.19 75 ASP A N 1
ATOM 598 C CA . ASP A 1 75 ? -12.604 -13.921 -0.153 1.00 96.19 75 ASP A CA 1
ATOM 599 C C . ASP A 1 75 ? -13.419 -13.370 1.032 1.00 96.19 75 ASP A C 1
ATOM 601 O O . ASP A 1 75 ? -12.886 -12.690 1.919 1.00 96.19 75 ASP A O 1
ATOM 605 N N . PRO A 1 76 ? -14.728 -13.689 1.133 1.00 95.88 76 PRO A N 1
ATOM 606 C CA . PRO A 1 76 ? -15.574 -13.259 2.250 1.00 95.88 76 PRO A CA 1
ATOM 607 C C . PRO A 1 76 ? -15.042 -13.645 3.635 1.00 95.88 76 PRO A C 1
ATOM 609 O O . PRO A 1 76 ? -15.383 -13.004 4.630 1.00 95.88 76 PRO A O 1
ATOM 612 N N . ASP A 1 77 ? -14.232 -14.698 3.720 1.00 96.31 77 ASP A N 1
ATOM 613 C CA . ASP A 1 77 ? -13.697 -15.228 4.969 1.00 96.31 77 ASP A CA 1
ATOM 614 C C . ASP A 1 77 ? -12.357 -14.622 5.396 1.00 96.31 77 ASP A C 1
ATOM 616 O O . ASP A 1 77 ? -11.935 -14.861 6.540 1.00 96.31 77 ASP A O 1
ATOM 620 N N . ASP A 1 78 ? -11.732 -13.820 4.536 1.00 97.50 78 ASP A N 1
ATOM 621 C CA . ASP A 1 78 ? -10.417 -13.244 4.775 1.00 97.50 78 ASP A CA 1
ATOM 622 C C . ASP A 1 78 ? -10.438 -12.201 5.886 1.00 97.50 78 ASP A C 1
ATOM 624 O O . ASP A 1 78 ? -11.315 -11.338 5.978 1.00 97.50 78 ASP A O 1
ATOM 628 N N . ASP A 1 79 ? -9.426 -12.270 6.748 1.00 97.44 79 ASP A N 1
ATOM 629 C CA . ASP A 1 79 ? -9.193 -11.257 7.766 1.00 97.44 79 ASP A CA 1
ATOM 630 C C . ASP A 1 79 ? -8.160 -10.243 7.249 1.00 97.44 79 ASP A C 1
ATOM 632 O O . ASP A 1 79 ? -6.989 -10.606 7.094 1.00 97.44 79 ASP A O 1
ATOM 636 N N . PRO A 1 80 ? -8.544 -8.970 7.035 1.00 97.62 80 PRO A N 1
ATOM 637 C CA . PRO A 1 80 ? -7.649 -7.991 6.425 1.00 97.62 80 PRO A CA 1
ATOM 638 C C . PRO A 1 80 ? -6.341 -7.782 7.189 1.00 97.62 80 PRO A C 1
ATOM 640 O O . PRO A 1 80 ? -5.286 -7.607 6.583 1.00 97.62 80 PRO A O 1
ATOM 643 N N . PHE A 1 81 ? -6.370 -7.832 8.523 1.00 96.94 81 PHE A N 1
ATOM 644 C CA . PHE A 1 81 ? -5.169 -7.638 9.331 1.00 96.94 81 PHE A CA 1
ATOM 645 C C . PHE A 1 81 ? -4.213 -8.831 9.212 1.00 96.94 81 PHE A C 1
ATOM 647 O O . PHE A 1 81 ? -3.000 -8.641 9.089 1.00 96.94 81 PHE A O 1
ATOM 654 N N . LYS A 1 82 ? -4.741 -10.063 9.200 1.00 97.50 82 LYS A N 1
ATOM 655 C CA . LYS A 1 82 ? -3.935 -11.272 8.979 1.00 97.50 82 LYS A CA 1
ATOM 656 C C . LYS A 1 82 ? -3.308 -11.278 7.592 1.00 97.50 82 LYS A C 1
ATOM 658 O O . LYS A 1 82 ? -2.099 -11.497 7.506 1.00 97.50 82 LYS A O 1
ATOM 663 N N . GLU A 1 83 ? -4.075 -10.984 6.547 1.00 98.25 83 GLU A N 1
ATOM 664 C CA . GLU A 1 83 ? -3.538 -10.919 5.183 1.00 98.25 83 GLU A CA 1
ATOM 665 C C . GLU A 1 83 ? -2.457 -9.841 5.058 1.00 98.25 83 GLU A C 1
ATOM 667 O O . GLU A 1 83 ? -1.358 -10.111 4.571 1.00 98.25 83 GLU A O 1
ATOM 672 N N . HIS A 1 84 ? -2.678 -8.660 5.642 1.00 97.88 84 HIS A N 1
ATOM 673 C CA . HIS A 1 84 ? -1.661 -7.610 5.705 1.00 97.88 84 HIS A CA 1
ATOM 674 C C . HIS A 1 84 ? -0.381 -8.084 6.415 1.00 97.88 84 HIS A C 1
ATOM 676 O O . HIS A 1 84 ? 0.720 -7.884 5.898 1.00 97.88 84 HIS A O 1
ATOM 682 N N . SER A 1 85 ? -0.508 -8.751 7.567 1.00 97.25 85 SER A N 1
ATOM 683 C CA . SER A 1 85 ? 0.639 -9.245 8.340 1.00 97.25 85 SER A CA 1
ATOM 684 C C . SER A 1 85 ? 1.460 -10.319 7.616 1.00 97.25 85 SER A C 1
ATOM 686 O O . SER A 1 85 ? 2.675 -10.380 7.784 1.00 97.25 85 SER A O 1
ATOM 688 N N . ARG A 1 86 ? 0.812 -11.152 6.791 1.00 96.69 86 ARG A N 1
ATOM 689 C CA . ARG A 1 86 ? 1.468 -12.185 5.973 1.00 96.69 86 ARG A CA 1
ATOM 690 C C . ARG A 1 86 ? 2.158 -11.591 4.751 1.00 96.69 86 ARG A C 1
ATOM 692 O O . ARG A 1 86 ? 3.211 -12.067 4.339 1.00 96.69 86 ARG A O 1
ATOM 699 N N . ALA A 1 87 ? 1.552 -10.561 4.170 1.00 93.12 87 ALA A N 1
ATOM 700 C CA . ALA A 1 87 ? 1.971 -9.992 2.902 1.00 93.12 87 ALA A CA 1
ATOM 701 C C . ALA A 1 87 ? 3.225 -9.113 2.999 1.00 93.12 87 ALA A C 1
ATOM 703 O O . ALA A 1 87 ? 3.930 -8.950 1.999 1.00 93.12 87 ALA A O 1
ATOM 704 N N . THR A 1 88 ? 3.480 -8.485 4.152 1.00 94.50 88 THR A N 1
ATOM 705 C CA . THR A 1 88 ? 4.603 -7.552 4.316 1.00 94.50 88 THR A CA 1
ATOM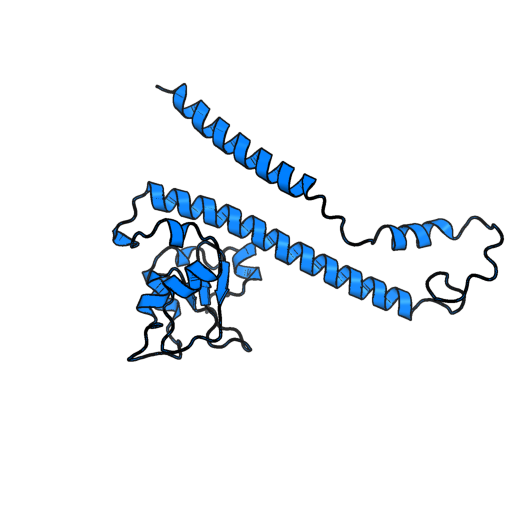 706 C C . THR A 1 88 ? 4.913 -7.246 5.780 1.00 94.50 88 THR A C 1
ATOM 708 O O . THR A 1 88 ? 4.029 -7.224 6.633 1.00 94.50 88 THR A O 1
ATOM 711 N N . ASP A 1 89 ? 6.165 -6.871 6.048 1.00 94.25 89 ASP A N 1
ATOM 712 C CA . ASP A 1 89 ? 6.581 -6.338 7.345 1.00 94.25 89 ASP A CA 1
ATOM 713 C C . ASP A 1 89 ? 6.216 -4.842 7.468 1.00 94.25 89 ASP A C 1
ATOM 715 O O . ASP A 1 89 ? 6.980 -3.953 7.086 1.00 94.25 89 ASP A O 1
ATOM 719 N N . CYS A 1 90 ? 4.978 -4.551 7.885 1.00 97.81 90 CYS A N 1
ATOM 720 C CA . CYS A 1 90 ? 4.426 -3.193 7.933 1.00 97.81 90 CYS A CA 1
ATOM 721 C C . CYS A 1 90 ? 4.490 -2.584 9.338 1.00 97.81 90 CYS A C 1
ATOM 723 O O . CYS A 1 90 ? 3.916 -3.129 10.280 1.00 97.81 90 CYS A O 1
ATOM 725 N N . ALA A 1 91 ? 5.052 -1.378 9.461 1.00 97.56 91 ALA A N 1
ATOM 726 C CA . ALA A 1 91 ? 5.101 -0.643 10.728 1.00 97.56 91 ALA A CA 1
ATOM 727 C C . ALA A 1 91 ? 3.712 -0.364 11.343 1.00 97.56 91 ALA A C 1
ATOM 729 O O . ALA A 1 91 ? 3.586 -0.306 12.563 1.00 97.56 91 ALA A O 1
ATOM 730 N N . PHE A 1 92 ? 2.663 -0.216 10.521 1.00 97.75 92 PHE A N 1
ATOM 731 C CA . PHE A 1 92 ? 1.284 -0.064 11.006 1.00 97.75 92 PHE A CA 1
ATOM 732 C C . PHE A 1 92 ? 0.765 -1.347 11.665 1.00 97.75 92 PHE A C 1
ATOM 734 O O . PHE A 1 92 ? 0.236 -1.306 12.771 1.00 97.75 92 PHE A O 1
ATOM 741 N N . VAL A 1 93 ? 0.979 -2.494 11.017 1.00 96.88 93 VAL A N 1
ATOM 742 C CA . VAL A 1 93 ? 0.586 -3.808 11.549 1.00 96.88 93 VAL A CA 1
ATOM 743 C C . VAL A 1 93 ? 1.362 -4.118 12.828 1.00 96.88 93 VAL A C 1
ATOM 745 O O . VAL A 1 93 ? 0.766 -4.519 13.823 1.00 96.88 93 VAL A O 1
ATOM 748 N N . GLN A 1 94 ? 2.674 -3.861 12.839 1.00 96.69 94 GLN A N 1
ATOM 749 C CA . GLN A 1 94 ? 3.522 -4.041 14.022 1.00 96.69 94 GLN A CA 1
ATOM 750 C C . GLN A 1 94 ? 3.102 -3.160 15.204 1.00 96.69 94 GLN A C 1
ATOM 752 O O . GLN A 1 94 ? 3.248 -3.573 16.353 1.00 96.69 94 GLN A O 1
ATOM 757 N N . LEU A 1 95 ? 2.602 -1.945 14.941 1.00 96.31 95 LEU A N 1
ATOM 758 C CA . LEU A 1 95 ? 2.127 -1.055 15.997 1.00 96.31 95 LEU A CA 1
ATOM 759 C C . LEU A 1 95 ? 0.945 -1.678 16.752 1.00 96.31 95 LEU A C 1
ATOM 761 O O . LEU A 1 95 ? 0.856 -1.505 17.966 1.00 96.31 95 LEU A O 1
ATOM 765 N N . GLY A 1 96 ? 0.049 -2.379 16.048 1.00 93.69 96 GLY A N 1
ATOM 766 C CA . GLY A 1 96 ? -1.045 -3.149 16.649 1.00 93.69 96 GLY A CA 1
ATOM 767 C C . GLY A 1 96 ? -2.065 -2.322 17.444 1.00 93.69 96 GLY A C 1
ATOM 768 O O . GLY A 1 96 ? -2.837 -2.885 18.218 1.00 93.69 96 GLY A O 1
ATOM 769 N N . LYS A 1 97 ? -2.070 -0.993 17.282 1.00 94.25 97 LYS A N 1
ATOM 770 C CA . LYS A 1 97 ? -3.006 -0.074 17.943 1.00 94.25 97 LYS A CA 1
ATOM 771 C C . LYS A 1 97 ? -4.116 0.329 16.988 1.00 94.25 97 LYS A C 1
ATOM 773 O O . LYS A 1 97 ? -3.869 0.549 15.804 1.00 94.25 97 LYS A O 1
ATOM 778 N N . LYS A 1 98 ? -5.323 0.515 17.520 1.00 93.06 98 LYS A N 1
ATOM 779 C CA . LYS A 1 98 ? -6.407 1.159 16.770 1.00 93.06 98 LYS A CA 1
ATOM 780 C C . LYS A 1 98 ? -6.125 2.650 16.630 1.00 93.06 98 LYS A C 1
ATOM 782 O O . LYS A 1 98 ? -5.486 3.243 17.494 1.00 93.06 98 LYS A O 1
ATOM 787 N N . GLU A 1 99 ? -6.641 3.275 15.575 1.00 92.50 99 GLU A N 1
ATOM 788 C CA . GLU A 1 99 ? -6.317 4.669 15.247 1.00 92.50 99 GLU A CA 1
ATOM 789 C C . GLU A 1 99 ? -6.647 5.651 16.380 1.00 92.50 99 GLU A C 1
ATOM 791 O O . GLU A 1 99 ? -5.806 6.460 16.763 1.00 92.50 99 GLU A O 1
ATOM 796 N N . ARG A 1 100 ? -7.805 5.483 17.025 1.00 91.50 100 ARG A N 1
ATOM 797 C CA . ARG A 1 100 ? -8.221 6.255 18.214 1.00 91.50 100 ARG A CA 1
ATOM 798 C C . ARG A 1 100 ? -7.305 6.100 19.444 1.00 91.50 100 ARG A C 1
ATOM 800 O O . ARG A 1 100 ? -7.387 6.896 20.369 1.00 91.50 100 ARG A O 1
ATOM 807 N N . GLU A 1 101 ? -6.504 5.037 19.494 1.00 95.44 101 GLU A N 1
ATOM 808 C CA . GLU A 1 101 ? -5.581 4.708 20.592 1.00 95.44 101 GLU A CA 1
ATOM 809 C C . GLU A 1 101 ? -4.136 5.132 20.260 1.00 95.44 101 GLU A C 1
ATOM 811 O O . GLU A 1 101 ? -3.232 4.987 21.089 1.00 95.44 101 GLU A O 1
ATOM 816 N N . MET A 1 102 ? -3.886 5.648 19.051 1.00 95.44 102 MET A N 1
ATOM 817 C CA . MET A 1 102 ? -2.560 6.090 18.633 1.00 95.44 102 MET A CA 1
ATOM 818 C C . MET A 1 102 ? -2.189 7.431 19.262 1.00 95.44 102 MET A C 1
ATOM 820 O O . MET A 1 102 ? -2.965 8.384 19.295 1.00 95.44 102 MET A O 1
ATOM 824 N N . THR A 1 103 ? -0.941 7.535 19.711 1.00 97.38 103 THR A N 1
ATOM 825 C CA . THR A 1 103 ? -0.387 8.809 20.172 1.00 97.38 103 THR A CA 1
ATOM 826 C C . THR A 1 103 ? 0.097 9.654 18.992 1.00 97.38 103 THR A C 1
ATOM 828 O O . THR A 1 103 ? 0.398 9.143 17.911 1.00 97.38 103 THR A O 1
ATOM 831 N N . ARG A 1 104 ? 0.304 10.959 19.217 1.00 95.12 104 ARG A N 1
ATOM 832 C CA . ARG A 1 104 ? 0.952 11.838 18.226 1.00 95.12 104 ARG A CA 1
ATOM 833 C C . ARG A 1 104 ? 2.325 11.311 17.789 1.00 95.12 104 ARG A C 1
ATOM 835 O O . ARG A 1 104 ? 2.698 11.451 16.628 1.00 95.12 104 ARG A O 1
ATOM 842 N N . LEU A 1 105 ? 3.074 10.699 18.709 1.00 97.31 105 LEU A N 1
ATOM 843 C CA . LEU A 1 105 ? 4.376 10.109 18.405 1.00 97.31 105 LEU A CA 1
ATOM 844 C C . LEU A 1 105 ? 4.246 8.875 17.504 1.00 97.31 105 LEU A C 1
ATOM 846 O O . LEU A 1 105 ? 5.066 8.704 16.604 1.00 97.31 105 LEU A O 1
ATOM 850 N N . ASP A 1 106 ? 3.229 8.041 17.723 1.00 97.12 106 ASP A N 1
ATOM 851 C CA . ASP A 1 106 ? 2.951 6.890 16.859 1.00 97.12 106 ASP A CA 1
ATOM 852 C C . ASP A 1 106 ? 2.621 7.356 15.438 1.00 97.12 106 ASP A C 1
ATOM 854 O O . ASP A 1 106 ? 3.209 6.859 14.478 1.00 97.12 106 ASP A O 1
ATOM 858 N N . HIS A 1 107 ? 1.784 8.390 15.305 1.00 94.69 107 HIS A N 1
ATOM 859 C CA . HIS A 1 107 ? 1.454 8.968 14.004 1.00 94.69 107 HIS A CA 1
ATOM 860 C C . HIS A 1 107 ? 2.702 9.510 13.285 1.00 94.69 107 HIS A C 1
ATOM 862 O O . HIS A 1 107 ? 2.945 9.172 12.129 1.00 94.69 107 HIS A O 1
ATOM 868 N N . ILE A 1 108 ? 3.560 10.275 13.975 1.00 96.31 108 ILE A N 1
ATOM 869 C CA . ILE A 1 108 ? 4.823 10.774 13.400 1.00 96.31 108 ILE A CA 1
ATOM 870 C C . ILE A 1 108 ? 5.714 9.616 12.929 1.00 96.31 108 ILE A C 1
ATOM 872 O O . ILE A 1 108 ? 6.255 9.669 11.825 1.00 96.31 108 ILE A O 1
ATOM 876 N N . LYS A 1 109 ? 5.851 8.551 13.731 1.00 96.94 109 LYS A N 1
ATOM 877 C CA . LYS A 1 109 ? 6.637 7.366 13.351 1.00 96.94 109 LYS A CA 1
ATOM 878 C C . LYS A 1 109 ? 6.083 6.704 12.092 1.00 96.94 109 LYS A C 1
ATOM 880 O O . LYS A 1 109 ? 6.857 6.422 11.180 1.00 96.94 109 LYS A O 1
ATOM 885 N N . LEU A 1 110 ? 4.768 6.498 12.014 1.00 97.19 110 LEU A N 1
ATOM 886 C CA . LEU A 1 110 ? 4.132 5.901 10.840 1.00 97.19 110 LEU A CA 1
ATOM 887 C C . LEU A 1 110 ? 4.313 6.761 9.589 1.00 97.19 110 LEU A C 1
ATOM 889 O O . LEU A 1 110 ? 4.600 6.215 8.529 1.00 97.19 110 LEU A O 1
ATOM 893 N N . GLN A 1 111 ? 4.232 8.089 9.699 1.00 96.19 111 GLN A N 1
ATOM 894 C CA . GLN A 1 111 ? 4.490 8.985 8.566 1.00 96.19 111 GLN A CA 1
ATOM 895 C C . GLN A 1 111 ? 5.960 8.941 8.118 1.00 96.19 111 GLN A C 1
ATOM 897 O O . GLN A 1 111 ? 6.242 8.951 6.917 1.00 96.19 111 GLN A O 1
ATOM 902 N N . CYS A 1 112 ? 6.912 8.828 9.051 1.00 97.50 112 CYS A N 1
ATOM 903 C CA . CYS A 1 112 ? 8.318 8.603 8.710 1.00 97.50 112 CYS A CA 1
ATOM 904 C C . CYS A 1 112 ? 8.523 7.269 7.974 1.00 97.50 112 CYS A C 1
ATOM 906 O O . CYS A 1 112 ? 9.222 7.237 6.961 1.00 97.50 112 CYS A O 1
ATOM 908 N N . GLU A 1 113 ? 7.908 6.181 8.444 1.00 97.88 113 GLU A N 1
ATOM 909 C CA . GLU A 1 113 ? 7.977 4.878 7.768 1.00 97.88 113 GLU A CA 1
ATOM 910 C C . GLU A 1 113 ? 7.286 4.906 6.402 1.00 97.88 113 GLU A C 1
ATOM 912 O O . GLU A 1 113 ? 7.848 4.434 5.415 1.00 97.88 113 GLU A O 1
ATOM 917 N N . ARG A 1 114 ? 6.131 5.566 6.291 1.00 97.62 114 ARG A N 1
ATOM 918 C CA . ARG A 1 114 ? 5.439 5.805 5.019 1.00 97.62 114 ARG A CA 1
ATOM 919 C C . ARG A 1 114 ? 6.327 6.552 4.027 1.00 97.62 114 ARG A C 1
ATOM 921 O O . ARG A 1 114 ? 6.407 6.162 2.866 1.00 97.62 114 ARG A O 1
ATOM 928 N N . ALA A 1 115 ? 7.045 7.587 4.463 1.00 96.75 115 ALA A N 1
ATOM 929 C CA . ALA A 1 115 ? 7.968 8.322 3.599 1.00 96.75 115 ALA A CA 1
ATOM 930 C C . ALA A 1 115 ? 9.115 7.432 3.081 1.00 96.75 115 ALA A C 1
ATOM 932 O O . ALA A 1 115 ? 9.427 7.471 1.888 1.00 96.75 115 ALA A O 1
ATOM 933 N N . LYS A 1 116 ? 9.697 6.586 3.944 1.00 97.62 116 LYS A N 1
ATOM 934 C CA . LYS A 1 116 ? 10.726 5.606 3.550 1.00 97.62 116 LYS A CA 1
ATOM 935 C C . LYS A 1 116 ? 10.173 4.576 2.564 1.00 97.62 116 LYS A C 1
ATOM 937 O O . LYS A 1 116 ? 10.785 4.333 1.524 1.00 97.62 116 LYS A O 1
ATOM 942 N N . ASN A 1 117 ? 9.003 4.012 2.861 1.00 97.62 117 ASN A N 1
ATOM 943 C CA . ASN A 1 117 ? 8.334 3.031 2.010 1.00 97.62 117 ASN A CA 1
ATOM 944 C C . ASN A 1 117 ? 8.003 3.620 0.635 1.00 97.62 117 ASN A C 1
ATOM 946 O O . ASN A 1 117 ? 8.251 2.964 -0.374 1.00 97.62 117 ASN A O 1
ATOM 950 N N . ARG A 1 118 ? 7.531 4.874 0.578 1.00 97.50 118 ARG A N 1
ATOM 951 C CA . ARG A 1 118 ? 7.260 5.586 -0.679 1.00 97.50 118 ARG A CA 1
ATOM 952 C C . ARG A 1 118 ? 8.531 5.744 -1.509 1.00 97.50 118 ARG A C 1
ATOM 954 O O . ARG A 1 118 ? 8.515 5.431 -2.694 1.00 97.50 118 ARG A O 1
ATOM 961 N N . ALA A 1 119 ? 9.632 6.189 -0.897 1.00 96.62 119 ALA A N 1
ATOM 962 C CA . ALA A 1 119 ? 10.910 6.347 -1.590 1.00 96.62 119 ALA A CA 1
ATOM 963 C C . ALA A 1 119 ? 11.430 5.012 -2.151 1.00 96.62 119 ALA A C 1
ATOM 965 O O . ALA A 1 119 ? 11.823 4.946 -3.316 1.00 96.62 119 ALA A O 1
ATOM 966 N N . ARG A 1 120 ? 11.368 3.937 -1.352 1.00 96.12 120 ARG A N 1
ATOM 967 C CA . ARG A 1 120 ? 11.746 2.583 -1.781 1.00 96.12 120 ARG A CA 1
ATOM 968 C C . ARG A 1 120 ? 10.884 2.103 -2.952 1.00 96.12 120 ARG A C 1
ATOM 970 O O . ARG A 1 120 ? 11.424 1.720 -3.983 1.00 96.12 120 ARG A O 1
ATOM 977 N N . LYS A 1 121 ? 9.557 2.180 -2.823 1.00 95.94 121 LYS A N 1
ATOM 978 C CA . LYS A 1 121 ? 8.618 1.721 -3.856 1.00 95.94 121 LYS A CA 1
ATOM 979 C C . LYS A 1 121 ? 8.759 2.523 -5.150 1.00 95.94 121 LYS A C 1
ATOM 981 O O . LYS A 1 121 ? 8.727 1.952 -6.234 1.00 95.94 121 LYS A O 1
ATOM 986 N N . LEU A 1 122 ? 8.971 3.837 -5.049 1.00 95.56 122 LEU A N 1
ATOM 987 C CA . LEU A 1 122 ? 9.230 4.684 -6.211 1.00 95.56 122 LEU A CA 1
ATOM 988 C C . LEU A 1 122 ? 10.509 4.252 -6.936 1.00 95.56 122 LEU A C 1
ATOM 990 O O . LEU A 1 122 ? 10.498 4.130 -8.157 1.00 95.56 122 LEU A O 1
ATOM 994 N N . TYR A 1 123 ? 11.588 3.986 -6.199 1.00 94.38 123 TYR A N 1
ATOM 995 C CA . TYR A 1 123 ? 12.820 3.465 -6.787 1.00 94.38 123 TYR A CA 1
ATOM 996 C C . TYR A 1 123 ? 12.583 2.129 -7.506 1.00 94.38 123 TYR A C 1
ATOM 998 O O . TYR A 1 123 ? 12.945 2.010 -8.673 1.00 94.38 123 TYR A O 1
ATOM 1006 N N . GLU A 1 124 ? 11.911 1.169 -6.864 1.00 93.00 124 GLU A N 1
ATOM 1007 C CA . GLU A 1 124 ? 11.570 -0.132 -7.464 1.00 93.00 124 GLU A CA 1
ATOM 1008 C C . GLU A 1 124 ? 10.795 0.027 -8.782 1.00 93.00 124 GLU A C 1
ATOM 1010 O O . GLU A 1 124 ? 11.158 -0.562 -9.801 1.00 93.00 124 GLU A O 1
ATOM 1015 N N . VAL A 1 125 ? 9.761 0.875 -8.790 1.00 91.62 125 VAL A N 1
ATOM 1016 C CA . VAL A 1 125 ? 8.947 1.142 -9.984 1.00 91.62 125 VAL A CA 1
ATOM 1017 C C . VAL A 1 125 ? 9.778 1.790 -11.094 1.00 91.62 125 VAL A C 1
ATOM 1019 O O . VAL A 1 125 ? 9.658 1.399 -12.257 1.00 91.62 125 VAL A O 1
ATOM 1022 N N . ARG A 1 126 ? 10.631 2.767 -10.760 1.00 90.94 126 ARG A N 1
ATOM 1023 C CA . ARG A 1 126 ? 11.470 3.467 -11.744 1.00 90.94 126 ARG A CA 1
ATOM 1024 C C . ARG A 1 126 ? 12.555 2.571 -12.327 1.00 90.94 126 ARG A C 1
ATOM 1026 O O . ARG A 1 126 ? 12.756 2.605 -13.537 1.00 90.94 126 ARG A O 1
ATOM 1033 N N . VAL A 1 127 ? 13.199 1.739 -11.511 1.00 92.38 127 VAL A N 1
ATOM 1034 C CA . VAL A 1 127 ? 14.166 0.741 -11.992 1.00 92.38 127 VAL A CA 1
ATOM 1035 C C . VAL A 1 127 ? 13.485 -0.227 -12.956 1.00 92.38 127 VAL A C 1
ATOM 1037 O O . VAL A 1 127 ? 13.935 -0.371 -14.087 1.00 92.38 127 VAL A O 1
ATOM 1040 N N . ALA A 1 128 ? 12.328 -0.784 -12.586 1.00 91.06 128 ALA A N 1
ATOM 1041 C CA . ALA A 1 128 ? 11.598 -1.703 -13.457 1.00 91.06 128 ALA A CA 1
ATOM 1042 C C . ALA A 1 128 ? 11.161 -1.061 -14.791 1.00 91.06 128 ALA A C 1
ATOM 1044 O O . ALA A 1 128 ? 11.101 -1.743 -15.816 1.00 91.06 128 ALA A O 1
ATOM 1045 N N . GLN A 1 129 ? 10.841 0.239 -14.796 1.00 89.44 129 GLN A N 1
ATOM 1046 C CA . GLN A 1 129 ? 10.546 0.995 -16.020 1.00 89.44 129 GLN A CA 1
ATOM 1047 C C . GLN A 1 129 ? 11.782 1.149 -16.911 1.00 89.44 129 GLN A C 1
ATOM 1049 O O . GLN A 1 129 ? 11.689 0.903 -18.112 1.00 89.44 129 GLN A O 1
ATOM 1054 N N . ILE A 1 130 ? 12.927 1.518 -16.331 1.00 90.06 130 ILE A N 1
ATOM 1055 C CA . ILE A 1 130 ? 14.195 1.646 -17.061 1.00 90.06 130 ILE A CA 1
ATOM 1056 C C . ILE A 1 130 ? 14.591 0.297 -17.665 1.00 90.06 130 ILE A C 1
ATOM 1058 O O . ILE A 1 130 ? 14.892 0.233 -18.854 1.00 90.06 130 ILE A O 1
ATOM 1062 N N . ASP A 1 131 ? 14.502 -0.787 -16.895 1.00 90.19 131 ASP A N 1
ATOM 1063 C CA . ASP A 1 131 ? 14.846 -2.128 -17.368 1.00 90.19 131 ASP A CA 1
ATOM 1064 C C . ASP A 1 131 ? 13.952 -2.581 -18.533 1.00 90.19 131 ASP A C 1
ATOM 1066 O O . ASP A 1 131 ? 14.415 -3.260 -19.452 1.00 90.19 131 ASP A O 1
ATOM 1070 N N . ARG A 1 132 ? 12.657 -2.226 -18.514 1.00 91.69 132 ARG A N 1
ATOM 1071 C CA . ARG A 1 132 ? 11.742 -2.482 -19.641 1.00 91.69 132 ARG A CA 1
ATOM 1072 C C . ARG A 1 132 ? 12.166 -1.707 -20.884 1.00 91.69 132 ARG A C 1
ATOM 1074 O O . ARG A 1 132 ? 12.365 -2.328 -21.925 1.00 91.69 132 ARG A O 1
ATOM 1081 N N . ALA A 1 133 ? 12.392 -0.401 -20.751 1.00 87.00 133 ALA A N 1
ATOM 1082 C CA . ALA A 1 133 ? 12.831 0.443 -21.859 1.00 87.00 133 ALA A CA 1
ATOM 1083 C C . ALA A 1 133 ? 14.164 -0.044 -22.456 1.00 87.00 133 ALA A C 1
ATOM 1085 O O . ALA A 1 133 ? 14.318 -0.106 -23.673 1.00 87.00 133 ALA A O 1
ATOM 1086 N N . GLN A 1 134 ? 15.114 -0.474 -21.619 1.00 85.25 134 GLN A N 1
ATOM 1087 C CA . GLN A 1 134 ? 16.374 -1.064 -22.079 1.00 85.25 134 GLN A CA 1
ATOM 1088 C C . GLN A 1 134 ? 16.156 -2.340 -22.901 1.00 85.25 134 GLN A C 1
ATOM 1090 O O . GLN A 1 134 ? 16.813 -2.527 -23.927 1.00 85.25 134 GLN A O 1
ATOM 1095 N N . ARG A 1 135 ? 15.233 -3.222 -22.488 1.00 88.00 135 ARG A N 1
ATOM 1096 C CA . ARG A 1 135 ? 14.904 -4.439 -23.249 1.00 88.00 135 ARG A CA 1
ATOM 1097 C C . ARG A 1 135 ? 14.266 -4.124 -24.596 1.00 88.00 135 ARG A C 1
ATOM 1099 O O . ARG A 1 135 ? 14.626 -4.768 -25.576 1.00 88.00 135 ARG A O 1
ATOM 1106 N N . GLU A 1 136 ? 13.368 -3.148 -24.648 1.00 85.12 136 GLU A N 1
ATOM 1107 C CA . GLU A 1 136 ? 12.721 -2.700 -25.887 1.00 85.12 136 GLU A CA 1
ATOM 1108 C C . GLU A 1 136 ? 13.743 -2.106 -26.859 1.00 85.12 136 GLU A C 1
ATOM 1110 O O . GLU A 1 136 ? 13.840 -2.552 -27.999 1.00 85.12 136 GLU A O 1
ATOM 1115 N N . VAL A 1 137 ? 14.596 -1.191 -26.387 1.00 83.12 137 VAL A N 1
ATOM 1116 C CA . VAL A 1 137 ? 15.686 -0.624 -27.197 1.00 83.12 137 VAL A CA 1
ATOM 1117 C C . VAL A 1 137 ? 16.610 -1.729 -27.711 1.00 83.12 137 VAL A C 1
ATOM 1119 O O . VAL A 1 137 ? 16.941 -1.757 -28.895 1.00 83.12 137 VAL A O 1
ATOM 1122 N N . LYS A 1 138 ? 16.995 -2.684 -26.855 1.00 79.88 138 LYS A N 1
ATOM 1123 C CA . LYS A 1 138 ? 17.820 -3.829 -27.262 1.00 79.88 138 LYS A CA 1
ATOM 1124 C C . LYS A 1 138 ? 17.122 -4.707 -28.306 1.00 79.88 138 LYS A C 1
ATOM 1126 O O . LYS A 1 138 ? 17.779 -5.180 -29.231 1.00 79.88 138 LYS A O 1
ATOM 1131 N N . HIS A 1 139 ? 15.816 -4.935 -28.167 1.00 82.62 139 HIS A N 1
ATOM 1132 C CA . HIS A 1 139 ? 15.027 -5.698 -29.131 1.00 82.62 139 HIS A CA 1
ATOM 1133 C C . HIS A 1 139 ? 15.014 -5.019 -30.508 1.00 82.62 139 HIS A C 1
ATOM 1135 O O . HIS A 1 139 ? 15.324 -5.668 -31.507 1.00 82.62 139 HIS A O 1
ATOM 1141 N N . GLU A 1 140 ? 14.757 -3.710 -30.553 1.00 80.44 140 GLU A N 1
ATOM 1142 C CA . GLU A 1 140 ? 14.749 -2.939 -31.802 1.00 80.44 140 GLU A CA 1
ATOM 1143 C C . GLU A 1 140 ? 16.135 -2.871 -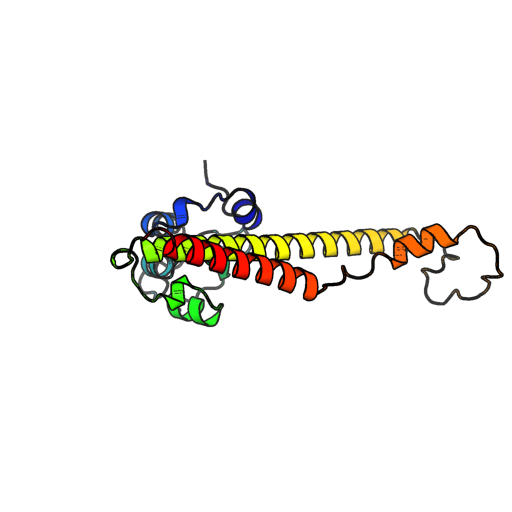32.455 1.00 80.44 140 GLU A C 1
ATOM 1145 O O . GLU A 1 140 ? 16.259 -3.059 -33.667 1.00 80.44 140 GLU A O 1
ATOM 1150 N N . LEU A 1 141 ? 17.201 -2.701 -31.663 1.00 76.12 141 LEU A N 1
ATOM 1151 C CA . LEU A 1 141 ? 18.578 -2.746 -32.167 1.00 76.12 141 LEU A CA 1
ATOM 1152 C C . LEU A 1 141 ? 18.910 -4.094 -32.818 1.00 76.12 141 LEU A C 1
ATOM 1154 O O . LEU A 1 141 ? 19.522 -4.122 -33.883 1.00 76.12 141 LEU A O 1
ATOM 1158 N N . ASN A 1 142 ? 18.486 -5.207 -32.213 1.00 74.75 142 ASN A N 1
ATOM 1159 C CA . ASN A 1 142 ? 18.715 -6.540 -32.771 1.00 74.75 142 ASN A CA 1
ATOM 1160 C C . ASN A 1 142 ? 17.939 -6.767 -34.074 1.00 74.75 142 ASN A C 1
ATOM 1162 O O . ASN A 1 142 ? 18.455 -7.406 -34.986 1.00 74.75 142 ASN A O 1
ATOM 1166 N N . LYS A 1 143 ? 16.717 -6.238 -34.183 1.00 78.69 143 LYS A N 1
ATOM 1167 C CA . LYS A 1 143 ? 15.896 -6.333 -35.399 1.00 78.69 143 LYS A CA 1
ATOM 1168 C C . LYS A 1 143 ? 16.466 -5.506 -36.553 1.00 78.69 143 LYS A C 1
ATOM 1170 O O . LYS A 1 143 ? 16.386 -5.924 -37.704 1.00 78.69 143 LYS A O 1
ATOM 1175 N N . ALA A 1 144 ? 17.038 -4.344 -36.245 1.00 75.81 144 ALA A N 1
ATOM 1176 C CA . ALA A 1 144 ? 17.674 -3.461 -37.220 1.00 75.81 144 ALA A CA 1
ATOM 1177 C C . ALA A 1 144 ? 19.124 -3.863 -37.557 1.00 75.81 144 ALA A C 1
ATOM 1179 O O . ALA A 1 144 ? 19.737 -3.260 -38.442 1.00 75.81 144 ALA A O 1
ATOM 1180 N N . ALA A 1 145 ? 19.693 -4.852 -36.859 1.00 66.62 145 ALA A N 1
ATOM 1181 C CA . ALA A 1 145 ? 21.075 -5.262 -37.052 1.00 66.62 145 ALA A CA 1
ATOM 1182 C C . ALA A 1 145 ? 21.267 -5.911 -38.440 1.00 66.62 145 ALA A C 1
ATOM 1184 O O . ALA A 1 145 ? 20.573 -6.876 -38.769 1.00 66.62 145 ALA A O 1
ATOM 1185 N N . PRO A 1 146 ? 22.218 -5.432 -39.265 1.00 66.88 146 PRO A N 1
ATOM 1186 C CA . PRO A 1 146 ? 22.511 -6.070 -40.543 1.00 66.88 146 PRO A CA 1
ATOM 1187 C C . PRO A 1 146 ? 23.071 -7.493 -40.342 1.00 66.88 146 PRO A C 1
ATOM 1189 O O . PRO A 1 146 ? 23.663 -7.769 -39.297 1.00 66.88 146 PRO A O 1
ATOM 1192 N N . PRO A 1 147 ? 22.974 -8.393 -41.343 1.00 61.31 147 PRO A N 1
ATOM 1193 C CA . PRO A 1 147 ? 23.394 -9.798 -41.214 1.00 61.31 147 PRO A CA 1
ATOM 1194 C C . PRO A 1 147 ? 24.864 -10.007 -40.811 1.00 61.31 147 PRO A C 1
ATOM 1196 O O . PRO A 1 147 ? 25.217 -11.028 -40.226 1.00 61.31 147 PRO A O 1
ATOM 1199 N N . TRP A 1 148 ? 25.732 -9.037 -41.112 1.00 57.53 148 TRP A N 1
ATOM 1200 C CA . TRP A 1 148 ? 27.153 -9.043 -40.746 1.00 57.53 148 TRP A CA 1
ATOM 1201 C C . TRP A 1 1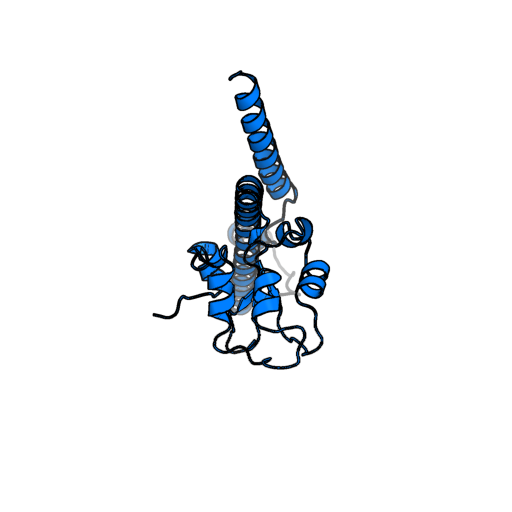48 ? 27.440 -8.468 -39.348 1.00 57.53 148 TRP A C 1
ATOM 1203 O O . TRP A 1 148 ? 28.595 -8.393 -38.937 1.00 57.53 148 TRP A O 1
ATOM 1213 N N . SER A 1 149 ? 26.412 -8.045 -38.609 1.00 61.06 149 SER A N 1
ATOM 1214 C CA . SER A 1 149 ? 26.570 -7.432 -37.291 1.00 61.06 149 SER A CA 1
ATOM 1215 C C . SER A 1 149 ? 27.076 -8.439 -36.244 1.00 61.06 149 SER A C 1
ATOM 1217 O O . SER A 1 149 ? 26.530 -9.542 -36.155 1.00 61.06 149 SER A O 1
ATOM 1219 N N . PRO A 1 150 ? 28.020 -8.046 -35.362 1.00 57.09 150 PRO A N 1
ATOM 1220 C CA . PRO A 1 150 ? 28.481 -8.864 -34.232 1.00 57.09 150 PRO A CA 1
ATOM 1221 C C . PRO A 1 150 ? 27.385 -9.237 -33.218 1.00 57.09 150 PRO A C 1
ATOM 1223 O O . PRO A 1 150 ? 27.621 -10.046 -32.326 1.00 57.09 150 PRO A O 1
ATOM 1226 N N . LEU A 1 151 ? 26.199 -8.627 -33.319 1.00 52.78 151 LEU A N 1
ATOM 1227 C CA . LEU A 1 151 ? 25.037 -8.912 -32.472 1.00 52.78 151 LEU A CA 1
ATOM 1228 C C . LEU A 1 151 ? 24.265 -10.178 -32.909 1.00 52.78 151 LEU A C 1
ATOM 1230 O O . LEU A 1 151 ? 23.380 -10.623 -32.180 1.00 52.78 151 LEU A O 1
ATOM 1234 N N . VAL A 1 152 ? 24.591 -10.767 -34.070 1.00 55.09 152 VAL A N 1
ATOM 1235 C CA . VAL A 1 152 ? 23.947 -11.980 -34.607 1.00 55.09 152 VAL A CA 1
ATOM 1236 C C . VAL A 1 152 ? 24.737 -13.240 -34.197 1.00 55.09 152 VAL A C 1
ATOM 1238 O O . VAL A 1 152 ? 25.920 -13.353 -34.535 1.00 55.09 152 VAL A O 1
ATOM 1241 N N . PRO A 1 153 ? 24.124 -14.222 -33.502 1.00 44.97 153 PRO A N 1
ATOM 1242 C CA . PRO A 1 153 ? 24.806 -15.460 -33.116 1.00 44.97 153 PRO A CA 1
ATOM 1243 C C . PRO A 1 153 ? 25.270 -16.264 -34.342 1.00 44.97 153 PRO A C 1
ATOM 1245 O O . PRO A 1 153 ? 24.468 -16.568 -35.221 1.00 44.97 153 PRO A O 1
ATOM 1248 N N . GLY A 1 154 ? 26.554 -16.636 -34.387 1.00 52.03 154 GLY A N 1
ATOM 1249 C CA . GLY A 1 154 ? 27.146 -17.455 -35.458 1.00 52.03 154 GLY A CA 1
ATOM 1250 C C . GLY A 1 154 ? 28.050 -16.703 -36.440 1.00 52.03 154 GLY A C 1
ATOM 1251 O O . GLY A 1 154 ? 28.739 -17.346 -37.227 1.00 52.03 154 GLY A O 1
ATOM 1252 N N . ASN A 1 155 ? 28.124 -15.369 -36.364 1.00 51.53 155 ASN A N 1
ATOM 1253 C CA . ASN A 1 155 ? 28.984 -14.571 -37.236 1.00 51.53 155 ASN A CA 1
ATOM 1254 C C . ASN A 1 155 ? 30.255 -14.103 -36.504 1.00 51.53 155 ASN A C 1
ATOM 1256 O O . ASN A 1 155 ? 30.386 -12.951 -36.102 1.00 51.53 155 ASN A O 1
ATOM 1260 N N . VAL A 1 156 ? 31.196 -15.029 -36.290 1.00 49.59 156 VAL A N 1
ATOM 1261 C CA . VAL A 1 156 ? 32.567 -14.718 -35.815 1.00 49.59 156 VAL A CA 1
ATOM 1262 C C . VAL A 1 156 ? 33.599 -14.736 -36.949 1.00 49.59 156 VAL A C 1
ATOM 1264 O O . VAL A 1 156 ? 34.798 -14.587 -36.715 1.00 49.59 156 VAL A O 1
ATOM 1267 N N . ALA A 1 157 ? 33.156 -14.899 -38.196 1.00 46.31 157 ALA A N 1
ATOM 1268 C CA . ALA A 1 157 ? 34.039 -14.925 -39.349 1.00 46.31 157 ALA A CA 1
ATOM 1269 C C . ALA A 1 157 ? 34.347 -13.495 -39.819 1.00 46.31 157 ALA A C 1
ATOM 1271 O O . ALA A 1 157 ? 33.611 -12.917 -40.612 1.00 46.31 157 ALA A O 1
ATOM 1272 N N . GLY A 1 158 ? 35.465 -12.935 -39.347 1.00 45.44 158 GLY A N 1
ATOM 1273 C CA . GLY A 1 158 ? 36.146 -11.864 -40.082 1.00 45.44 158 GLY A CA 1
ATOM 1274 C C . GLY A 1 158 ? 36.294 -10.506 -39.400 1.00 45.44 158 GLY A C 1
ATOM 1275 O O . GLY A 1 158 ? 36.403 -9.507 -40.104 1.00 45.44 158 GLY A O 1
ATOM 1276 N N . LEU A 1 159 ? 36.396 -10.425 -38.070 1.00 46.69 159 LEU A N 1
ATOM 1277 C CA . LEU A 1 159 ? 36.984 -9.232 -37.440 1.00 46.69 159 LEU A CA 1
ATOM 1278 C C . LEU A 1 159 ? 38.516 -9.296 -37.542 1.00 46.69 159 LEU A C 1
ATOM 1280 O O . LEU A 1 159 ? 39.234 -9.448 -36.558 1.00 46.69 159 LEU A O 1
ATOM 1284 N N . GLY A 1 160 ? 39.009 -9.185 -38.778 1.00 42.94 160 GLY A N 1
ATOM 1285 C CA . GLY A 1 160 ? 40.346 -8.668 -39.024 1.00 42.94 160 GLY A CA 1
ATOM 1286 C C . GLY A 1 160 ? 40.390 -7.235 -38.502 1.00 42.94 160 GLY A C 1
ATOM 1287 O O . GLY A 1 160 ? 39.507 -6.434 -38.802 1.00 42.94 160 GLY A O 1
ATOM 1288 N N . ALA A 1 161 ? 41.381 -6.951 -37.664 1.00 45.28 161 ALA A N 1
ATOM 1289 C CA . ALA A 1 161 ? 41.601 -5.674 -37.008 1.00 45.28 161 ALA A CA 1
ATOM 1290 C C . ALA A 1 161 ? 41.422 -4.478 -37.965 1.00 45.28 161 ALA A C 1
ATOM 1292 O O . ALA A 1 161 ? 42.304 -4.177 -38.763 1.00 45.28 161 ALA A O 1
ATOM 1293 N N . ASN A 1 162 ? 40.291 -3.775 -37.870 1.00 42.84 162 ASN A N 1
ATOM 1294 C CA . ASN A 1 162 ? 40.170 -2.412 -38.374 1.00 42.84 162 ASN A CA 1
ATOM 1295 C C . ASN A 1 162 ? 39.314 -1.568 -37.420 1.00 42.84 162 ASN A C 1
ATOM 1297 O O . ASN A 1 162 ? 38.193 -1.901 -37.037 1.00 42.84 162 ASN A O 1
ATOM 1301 N N . THR A 1 163 ? 39.926 -0.483 -36.974 1.00 49.03 163 THR A N 1
ATOM 1302 C CA . THR A 1 163 ? 39.767 0.180 -35.677 1.00 49.03 163 THR A CA 1
ATOM 1303 C C . THR A 1 163 ? 38.776 1.348 -35.691 1.00 49.03 163 THR A C 1
ATOM 1305 O O . THR A 1 163 ? 39.051 2.400 -35.124 1.00 49.03 163 THR A O 1
ATOM 1308 N N . ALA A 1 164 ? 37.591 1.180 -36.290 1.00 46.09 164 ALA A N 1
ATOM 1309 C CA . ALA A 1 164 ? 36.574 2.249 -36.327 1.00 46.09 164 ALA A CA 1
ATOM 1310 C C . ALA A 1 164 ? 35.181 1.863 -35.785 1.00 46.09 164 ALA A C 1
ATOM 1312 O O . ALA A 1 164 ? 34.384 2.746 -35.484 1.00 46.09 164 ALA A O 1
ATOM 1313 N N . ALA A 1 165 ? 34.879 0.571 -35.597 1.00 42.97 165 ALA A N 1
ATOM 1314 C CA . ALA A 1 165 ? 33.553 0.107 -35.147 1.00 42.97 165 ALA A CA 1
ATOM 1315 C C . ALA A 1 165 ? 33.438 -0.154 -33.628 1.00 42.97 165 ALA A C 1
ATOM 1317 O O . ALA A 1 165 ? 32.358 -0.451 -33.116 1.00 42.97 165 ALA A O 1
ATOM 1318 N N . VAL A 1 166 ? 34.539 -0.009 -32.886 1.00 44.56 166 VAL A N 1
ATOM 1319 C CA . VAL A 1 166 ? 34.610 -0.227 -31.429 1.00 44.56 166 VAL A CA 1
ATOM 1320 C C . VAL A 1 166 ? 33.679 0.692 -30.600 1.00 44.56 166 VAL A C 1
ATOM 1322 O O . VAL A 1 166 ? 33.144 0.206 -29.601 1.00 44.56 166 VAL A O 1
ATOM 1325 N N . PRO A 1 167 ? 33.384 1.961 -30.976 1.00 45.22 167 PRO A N 1
ATOM 1326 C CA . PRO A 1 167 ? 32.574 2.839 -30.122 1.00 45.22 167 PRO A CA 1
ATOM 1327 C C . PRO A 1 167 ? 31.108 2.401 -29.981 1.00 45.22 167 PRO A C 1
ATOM 1329 O O . PRO A 1 167 ? 30.530 2.528 -28.906 1.00 45.22 167 PRO A O 1
ATOM 1332 N N . LEU A 1 168 ? 30.499 1.854 -31.040 1.00 39.53 168 LEU A N 1
ATOM 1333 C CA . LEU A 1 168 ? 29.083 1.457 -31.027 1.00 39.53 168 LEU A CA 1
ATOM 1334 C C . LEU A 1 168 ? 28.854 0.130 -30.290 1.00 39.53 168 LEU A C 1
ATOM 1336 O O . LEU A 1 168 ? 27.856 -0.025 -29.592 1.00 39.53 168 LEU A O 1
ATOM 1340 N N . ILE A 1 169 ? 29.810 -0.798 -30.376 1.00 41.53 169 ILE A N 1
ATOM 1341 C CA . ILE A 1 169 ? 29.765 -2.079 -29.655 1.00 41.53 169 ILE A CA 1
ATOM 1342 C C . ILE A 1 169 ? 29.925 -1.850 -28.141 1.00 41.53 169 ILE A C 1
ATOM 1344 O O . ILE A 1 169 ? 29.243 -2.496 -27.345 1.00 41.53 169 ILE A O 1
ATOM 1348 N N . ALA A 1 170 ? 30.748 -0.876 -27.734 1.00 43.03 170 ALA A N 1
ATOM 1349 C CA . ALA A 1 170 ? 30.912 -0.502 -26.329 1.00 43.03 170 ALA A CA 1
ATOM 1350 C C . ALA A 1 170 ? 29.635 0.108 -25.718 1.00 43.03 170 ALA A C 1
ATOM 1352 O O . ALA A 1 170 ? 29.302 -0.204 -24.578 1.00 43.03 170 ALA A O 1
ATOM 1353 N N . ILE A 1 171 ? 28.873 0.912 -26.471 1.00 45.22 171 ILE A N 1
ATOM 1354 C CA . ILE A 1 171 ? 27.607 1.498 -25.990 1.00 45.22 171 ILE A CA 1
ATOM 1355 C C . ILE A 1 171 ? 26.557 0.407 -25.717 1.00 45.22 171 ILE A C 1
ATOM 1357 O O . ILE A 1 171 ? 25.854 0.475 -24.712 1.00 45.22 171 ILE A O 1
ATOM 1361 N N . VAL A 1 172 ? 26.494 -0.639 -26.550 1.00 45.25 172 VAL A N 1
ATOM 1362 C CA . VAL A 1 172 ? 25.562 -1.768 -26.360 1.00 45.25 172 VAL A CA 1
ATOM 1363 C C . VAL A 1 172 ? 26.002 -2.693 -25.215 1.00 45.25 172 VAL A C 1
ATOM 1365 O O . VAL A 1 172 ? 25.154 -3.213 -24.492 1.00 45.25 172 VAL A O 1
ATOM 1368 N N . MET A 1 173 ? 27.311 -2.867 -24.988 1.00 44.28 173 MET A N 1
ATOM 1369 C CA . MET A 1 173 ? 27.830 -3.660 -23.859 1.00 44.28 173 MET A CA 1
ATOM 1370 C C . MET A 1 173 ? 27.781 -2.930 -22.505 1.00 44.28 173 MET A C 1
ATOM 1372 O O . MET A 1 173 ? 27.738 -3.587 -21.467 1.00 44.28 173 MET A O 1
ATOM 1376 N N . LEU A 1 174 ? 27.723 -1.593 -22.491 1.00 48.62 174 LEU A N 1
ATOM 1377 C CA . LEU A 1 174 ? 27.490 -0.794 -21.278 1.00 48.62 174 LEU A CA 1
ATOM 1378 C C . LEU A 1 174 ? 26.014 -0.774 -20.840 1.00 48.62 174 LEU A C 1
ATOM 1380 O O . LEU A 1 174 ? 25.718 -0.383 -19.714 1.00 48.62 174 LEU A O 1
ATOM 1384 N N . MET A 1 175 ? 25.097 -1.260 -21.683 1.00 45.31 175 MET A N 1
ATOM 1385 C CA . MET A 1 175 ? 23.699 -1.543 -21.331 1.00 45.31 175 MET A CA 1
ATOM 1386 C C . MET A 1 175 ? 23.518 -2.975 -20.804 1.00 45.31 175 MET A C 1
ATOM 1388 O O . MET A 1 175 ? 22.559 -3.674 -21.142 1.00 45.31 175 MET A O 1
ATOM 1392 N N . GLY A 1 176 ? 24.458 -3.436 -19.974 1.00 47.09 176 GLY A N 1
ATOM 1393 C CA . GLY A 1 176 ? 24.185 -4.549 -19.066 1.00 47.09 176 GLY A CA 1
ATOM 1394 C C . GLY A 1 176 ? 23.002 -4.210 -18.144 1.00 47.09 176 GLY A C 1
ATOM 1395 O O . GLY A 1 176 ? 22.632 -3.034 -18.053 1.00 47.09 176 GLY A O 1
ATOM 1396 N N . PRO A 1 177 ? 22.397 -5.204 -17.456 1.00 47.00 177 PRO A N 1
ATOM 1397 C CA . PRO A 1 177 ? 21.418 -4.909 -16.409 1.00 47.00 177 PRO A CA 1
ATOM 1398 C C . PRO A 1 177 ? 22.025 -3.834 -15.517 1.00 47.00 177 PRO A C 1
ATOM 1400 O O . PRO A 1 177 ? 23.199 -3.971 -15.161 1.00 47.00 177 PRO A O 1
ATOM 1403 N N . VAL A 1 178 ? 21.280 -2.758 -15.234 1.00 48.84 178 VAL A N 1
ATOM 1404 C CA . VAL A 1 178 ? 21.717 -1.710 -14.306 1.00 48.84 178 VAL A CA 1
ATOM 1405 C C . VAL A 1 178 ? 22.277 -2.441 -13.098 1.00 48.84 178 VAL A C 1
ATOM 1407 O O . VAL A 1 178 ? 21.532 -3.113 -12.385 1.00 48.84 178 VAL A O 1
ATOM 1410 N N . VAL A 1 179 ? 23.605 -2.442 -12.950 1.00 42.88 179 VAL A N 1
ATOM 1411 C CA . VAL A 1 179 ? 24.248 -3.242 -11.918 1.00 42.88 179 VAL A CA 1
ATOM 1412 C C . VAL A 1 179 ? 23.804 -2.608 -10.618 1.00 42.88 179 VAL A C 1
ATOM 1414 O O . VAL A 1 179 ? 24.293 -1.552 -10.215 1.00 42.88 179 VAL A O 1
ATOM 1417 N N . HIS A 1 180 ? 22.820 -3.257 -10.002 1.00 53.50 180 HIS A N 1
ATOM 1418 C CA . HIS A 1 180 ? 22.533 -3.212 -8.592 1.00 53.50 180 HIS A CA 1
ATOM 1419 C C . HIS A 1 180 ? 23.871 -3.295 -7.872 1.00 53.50 180 HIS A C 1
ATOM 1421 O O . HIS A 1 180 ? 24.397 -4.377 -7.625 1.00 53.50 180 HIS A O 1
ATOM 1427 N N . THR A 1 181 ? 24.429 -2.159 -7.487 1.00 46.69 181 THR A N 1
ATOM 1428 C CA . THR A 1 181 ? 25.228 -2.190 -6.283 1.00 46.69 181 THR A CA 1
ATOM 1429 C C . THR A 1 181 ? 24.212 -2.098 -5.158 1.00 46.69 181 THR A C 1
ATOM 1431 O O . THR A 1 181 ? 23.706 -1.034 -4.810 1.00 46.69 181 THR A O 1
ATOM 1434 N N . THR A 1 182 ? 23.919 -3.242 -4.545 1.00 52.06 182 THR A N 1
ATOM 1435 C CA . THR A 1 182 ? 23.406 -3.346 -3.167 1.00 52.06 182 THR A CA 1
ATOM 1436 C C . THR A 1 182 ? 24.142 -2.360 -2.250 1.00 52.06 182 THR A C 1
ATOM 1438 O O . THR A 1 182 ? 23.577 -1.812 -1.313 1.00 52.06 182 THR A O 1
ATOM 1441 N N . GLN A 1 183 ? 25.397 -2.053 -2.588 1.00 43.50 183 GLN A N 1
ATOM 1442 C CA . GLN A 1 183 ? 26.233 -1.001 -2.028 1.00 43.50 183 GLN A CA 1
ATOM 1443 C C . GLN A 1 183 ? 25.638 0.415 -2.115 1.00 43.50 183 GLN A C 1
ATOM 1445 O O . GLN A 1 183 ? 25.726 1.134 -1.126 1.00 43.50 183 GLN A O 1
ATOM 1450 N N . GLY A 1 184 ? 25.007 0.825 -3.220 1.00 45.56 184 GLY A N 1
ATOM 1451 C CA . GLY A 1 184 ? 24.360 2.136 -3.353 1.00 45.56 184 GLY A CA 1
ATOM 1452 C C . GLY A 1 184 ? 23.148 2.281 -2.430 1.00 45.56 184 GLY A C 1
ATOM 1453 O O . GLY A 1 184 ? 23.065 3.233 -1.655 1.00 45.56 184 GLY A O 1
ATOM 1454 N N . ILE A 1 185 ? 22.271 1.273 -2.412 1.00 52.53 185 ILE A N 1
ATOM 1455 C CA . ILE A 1 185 ? 21.100 1.218 -1.519 1.00 52.53 185 ILE A CA 1
ATOM 1456 C C . ILE A 1 185 ? 21.541 1.159 -0.049 1.00 52.53 185 ILE A C 1
ATOM 1458 O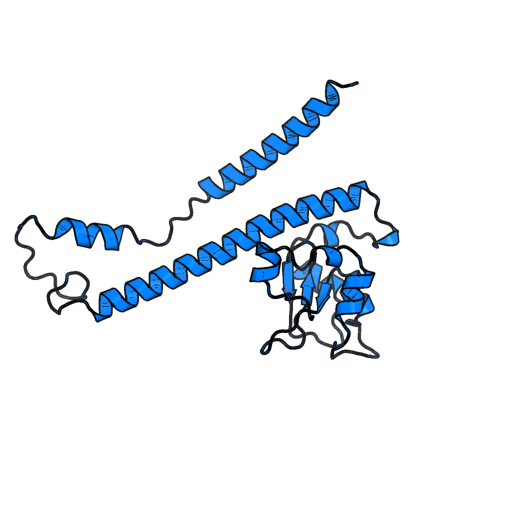 O . ILE A 1 185 ? 21.060 1.939 0.770 1.00 52.53 185 ILE A O 1
ATOM 1462 N N . ASN A 1 186 ? 22.523 0.314 0.285 1.00 52.12 186 ASN A N 1
ATOM 1463 C CA . ASN A 1 186 ? 23.085 0.220 1.637 1.00 52.12 186 ASN A CA 1
ATOM 1464 C C . ASN A 1 186 ? 23.798 1.508 2.071 1.00 52.12 186 ASN A C 1
ATOM 1466 O O . ASN A 1 186 ? 23.930 1.771 3.264 1.00 52.12 186 ASN A O 1
ATOM 1470 N N . THR A 1 187 ? 24.288 2.316 1.132 1.00 49.62 187 THR A N 1
ATOM 1471 C CA . THR A 1 187 ? 24.930 3.604 1.429 1.00 49.62 187 THR A CA 1
ATOM 1472 C C . THR A 1 187 ? 23.891 4.687 1.694 1.00 49.62 187 THR A C 1
ATOM 1474 O O . THR A 1 187 ? 24.019 5.403 2.683 1.00 49.62 187 THR A O 1
ATOM 1477 N N . VAL A 1 188 ? 22.810 4.741 0.911 1.00 46.91 188 VAL A N 1
ATOM 1478 C CA . VAL A 1 188 ? 21.677 5.644 1.178 1.00 46.91 188 VAL A CA 1
ATOM 1479 C C . VAL A 1 188 ? 20.968 5.269 2.486 1.00 46.91 188 VAL A C 1
ATOM 1481 O O . VAL A 1 188 ? 20.716 6.138 3.317 1.00 46.91 188 VAL A O 1
ATOM 1484 N N . ALA A 1 189 ? 20.721 3.979 2.732 1.00 54.69 189 ALA A N 1
ATOM 1485 C CA . ALA A 1 189 ? 20.112 3.499 3.974 1.00 54.69 189 ALA A CA 1
ATOM 1486 C C . ALA A 1 189 ? 20.981 3.802 5.210 1.00 54.69 189 ALA A C 1
ATOM 1488 O O . ALA A 1 189 ? 20.457 4.247 6.233 1.00 54.69 189 ALA A O 1
ATOM 1489 N N . ARG A 1 190 ? 22.311 3.637 5.109 1.00 59.38 190 ARG A N 1
ATOM 1490 C CA . ARG A 1 190 ? 23.252 4.049 6.166 1.00 59.38 190 ARG A CA 1
ATOM 1491 C C . ARG A 1 190 ? 23.255 5.561 6.375 1.00 59.38 190 ARG A C 1
ATOM 1493 O O . ARG A 1 190 ? 23.209 5.990 7.520 1.00 59.38 190 ARG A O 1
ATOM 1500 N N . GLY A 1 191 ? 23.243 6.355 5.304 1.00 54.66 191 GLY A N 1
ATOM 1501 C CA . GLY A 1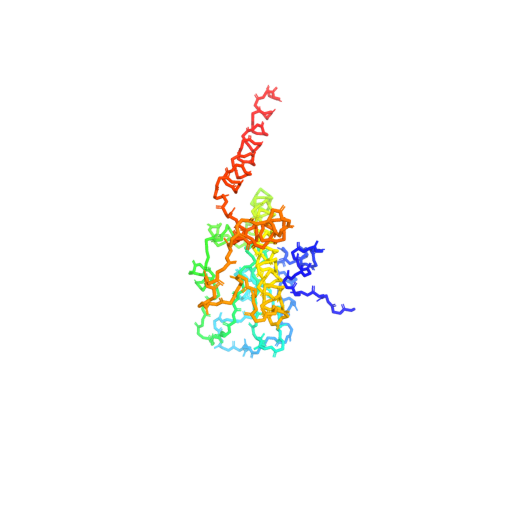 191 ? 23.180 7.817 5.396 1.00 54.66 191 GLY A CA 1
ATOM 1502 C C . GLY A 1 191 ? 21.925 8.309 6.121 1.00 54.66 191 GLY A C 1
ATOM 1503 O O . GLY A 1 191 ? 22.008 9.170 6.993 1.00 54.66 191 GLY A O 1
ATOM 1504 N N . ILE A 1 192 ? 20.769 7.702 5.838 1.00 50.09 192 ILE A N 1
ATOM 1505 C CA . ILE A 1 192 ? 19.505 8.012 6.523 1.00 50.09 192 ILE A CA 1
ATOM 1506 C C . ILE A 1 192 ? 19.553 7.576 7.996 1.00 50.09 192 ILE A C 1
ATOM 1508 O O . ILE A 1 192 ? 19.125 8.327 8.872 1.00 50.09 192 ILE A O 1
ATOM 1512 N N . ALA A 1 193 ? 20.093 6.390 8.295 1.00 57.44 193 ALA A N 1
ATOM 1513 C CA . ALA A 1 193 ? 20.235 5.911 9.670 1.00 57.44 193 ALA A CA 1
ATOM 1514 C C . ALA A 1 193 ? 21.158 6.813 10.509 1.00 57.44 193 ALA A C 1
ATOM 1516 O O . ALA A 1 193 ? 20.856 7.080 11.673 1.00 57.44 193 ALA A O 1
ATOM 1517 N N . GLU A 1 194 ? 22.242 7.316 9.918 1.00 55.97 194 GLU A N 1
ATOM 1518 C CA . GLU A 1 194 ? 23.194 8.201 10.590 1.00 55.97 194 GLU A CA 1
ATOM 1519 C C . GLU A 1 194 ? 22.605 9.601 10.812 1.00 55.97 194 GLU A C 1
ATOM 1521 O O . GLU A 1 194 ? 22.677 10.124 11.923 1.00 55.97 194 GLU A O 1
ATOM 1526 N N . ALA A 1 195 ? 21.880 10.147 9.830 1.00 46.78 195 ALA A N 1
ATOM 1527 C CA . ALA A 1 195 ? 21.111 11.381 10.003 1.00 46.78 195 ALA A CA 1
ATOM 1528 C C . ALA A 1 195 ? 20.060 11.254 11.125 1.00 46.78 195 ALA A C 1
ATOM 1530 O O . ALA A 1 195 ? 19.891 12.161 11.940 1.00 46.78 195 ALA A O 1
ATOM 1531 N N . CYS A 1 196 ? 19.386 10.102 11.233 1.00 50.31 196 CYS A N 1
ATOM 1532 C CA . CYS A 1 196 ? 18.455 9.825 12.329 1.00 50.31 196 CYS A CA 1
ATOM 1533 C C . CYS A 1 196 ? 19.128 9.728 13.708 1.00 50.31 196 CYS A C 1
ATOM 1535 O O . CYS A 1 196 ? 18.480 10.037 14.711 1.00 50.31 196 CYS A O 1
ATOM 1537 N N . LYS A 1 197 ? 20.393 9.298 13.792 1.00 60.66 197 LYS A N 1
ATOM 1538 C CA . LYS A 1 197 ? 21.166 9.309 15.046 1.00 60.66 197 LYS A CA 1
ATOM 1539 C C . LYS A 1 197 ? 21.614 10.719 15.413 1.00 60.66 197 LYS A C 1
ATOM 1541 O O . LYS A 1 197 ? 21.516 11.090 16.580 1.00 60.66 197 LYS A O 1
ATOM 1546 N N . GLU A 1 198 ? 22.029 11.514 14.435 1.00 48.34 198 GLU A N 1
ATOM 1547 C CA . GLU A 1 198 ? 22.482 12.885 14.672 1.00 48.34 198 GLU A CA 1
ATOM 1548 C C . GLU A 1 198 ? 21.330 13.782 15.147 1.00 48.34 198 GLU A C 1
ATOM 1550 O O . GLU A 1 198 ? 21.461 14.497 16.138 1.00 48.34 198 GLU A O 1
ATOM 1555 N N . MET A 1 199 ? 20.133 13.618 14.572 1.00 44.47 199 MET A N 1
ATOM 1556 C CA . MET A 1 199 ? 18.914 14.280 15.061 1.00 44.47 199 MET A CA 1
ATOM 1557 C C . MET A 1 199 ? 18.543 13.900 16.509 1.00 44.47 199 MET A C 1
ATOM 1559 O O . MET A 1 199 ? 17.891 14.681 17.200 1.00 44.47 199 MET A O 1
ATOM 1563 N N . LYS A 1 200 ? 18.958 12.723 17.000 1.00 52.84 200 LYS A N 1
ATOM 1564 C CA . LYS A 1 200 ? 18.793 12.332 18.413 1.00 52.84 200 LYS A CA 1
ATOM 1565 C C . LYS A 1 200 ? 19.878 12.927 19.314 1.00 52.84 200 LYS A C 1
ATOM 1567 O O . LYS A 1 200 ? 19.581 13.243 20.460 1.00 52.84 200 LYS A O 1
ATOM 1572 N N . ARG A 1 201 ? 21.104 13.103 18.809 1.00 46.78 201 ARG A N 1
ATOM 1573 C CA . ARG A 1 201 ? 22.217 13.730 19.546 1.00 46.78 201 ARG A CA 1
ATOM 1574 C C . ARG A 1 201 ? 22.001 15.221 19.769 1.00 46.78 201 ARG A C 1
ATOM 1576 O O . ARG A 1 201 ? 22.188 15.683 20.887 1.00 46.78 201 ARG A O 1
ATOM 1583 N N . VAL A 1 202 ? 21.504 15.939 18.762 1.00 50.06 202 VAL A N 1
ATOM 1584 C CA . VAL A 1 202 ? 21.170 17.373 18.877 1.00 50.06 202 VAL A CA 1
ATOM 1585 C C . VAL A 1 202 ? 20.110 17.632 19.961 1.00 50.06 202 VAL A C 1
ATOM 1587 O O . VAL A 1 202 ? 20.097 18.699 20.565 1.00 50.06 202 VAL A O 1
ATOM 1590 N N . ARG A 1 203 ? 19.272 16.639 20.292 1.00 40.88 203 ARG A N 1
ATOM 1591 C CA . ARG A 1 203 ? 18.284 16.730 21.379 1.00 40.88 203 ARG A CA 1
ATOM 1592 C C . ARG A 1 203 ? 18.884 16.575 22.785 1.00 40.88 203 ARG A C 1
ATOM 1594 O O . ARG A 1 203 ? 18.261 17.015 23.735 1.00 40.88 203 ARG A O 1
ATOM 1601 N N . CYS A 1 204 ? 20.070 15.979 22.918 1.00 43.53 204 CYS A N 1
ATOM 1602 C CA . CYS A 1 204 ? 20.715 15.715 24.212 1.00 43.53 204 CYS A CA 1
ATOM 1603 C C . CYS A 1 204 ? 21.658 16.844 24.670 1.00 43.53 204 CYS A C 1
ATOM 1605 O O . CYS A 1 204 ? 22.114 16.825 25.805 1.00 43.53 204 CYS A O 1
ATOM 1607 N N . CYS A 1 205 ? 21.964 17.809 23.795 1.00 39.97 205 CYS A N 1
ATOM 1608 C CA . CYS A 1 205 ? 22.750 19.009 24.118 1.00 39.97 205 CYS A CA 1
ATOM 1609 C C . CYS A 1 205 ? 21.877 20.261 24.327 1.00 39.97 205 CYS A C 1
ATOM 1611 O O . CYS A 1 205 ? 22.413 21.359 24.442 1.00 39.97 205 CYS A O 1
ATOM 1613 N N . ALA A 1 206 ? 20.549 20.104 24.311 1.00 43.50 206 ALA A N 1
ATOM 1614 C CA . ALA A 1 206 ? 19.567 21.178 24.474 1.00 43.50 206 ALA A CA 1
ATOM 1615 C C . ALA A 1 206 ? 18.784 21.084 25.805 1.00 43.50 206 ALA A C 1
ATOM 1617 O O . ALA A 1 206 ? 17.774 21.768 25.963 1.00 43.50 206 ALA A O 1
ATOM 1618 N N . GLU A 1 207 ? 19.256 20.245 26.731 1.00 38.09 207 GLU A N 1
ATOM 1619 C CA . GLU A 1 207 ? 18.860 20.160 28.147 1.00 38.09 207 GLU A CA 1
ATOM 1620 C C . GLU A 1 207 ? 20.086 20.478 29.012 1.00 38.09 207 GLU A C 1
ATOM 1622 O O . GLU A 1 207 ? 19.905 21.144 30.055 1.00 38.09 207 GLU A O 1
#

InterPro domains:
  IPR001370 BIR repeat [PF00653] (25-94)
  IPR001370 BIR repeat [PS50143] (25-94)
  IPR001370 BIR repeat [SM00238] (20-95)
  IPR001370 BIR repeat [cd00022] (23-95)
  IPR051190 Baculoviral IAP repeat-containing [PTHR46771] (17-144)

Secondary structure (DSSP, 8-state):
------HHHHHHH-TTGGGGSHHHHHHHGGG-S--SS-SS-HHHHHHTTEEE---SS-TT-EEETTT--EE----TT--HHHHHHHH---HHHHH---GGG--HHHHHHHHHHHHHHHHHHHHHHHHHHHHHHHHHHHHHHHHH--TT-TTSTT--S-----TTSHHHHHHHHT-SS----HHHHHHHHHHHHHHHHHHHHTTTS--

Sequence (207 aa):
MAVDLTLNTVLLHRTDLDMDLQENRLASFAQWPLTGNCKCTPQRMAEAGFYYCPTENEPDLVRCYVCFKELDGWDPDDDPFKEHSRATDCAFVQLGKKEREMTRLDHIKLQCERAKNRARKLYEVRVAQIDRAQREVKHELNKAAPPWSPLVPGNVAGLGANTAAVPLIAIVMLMGPVVHTTQGINTVARGIAEACKEMKRVRCCAE

Foldseek 3Di:
DDQQPPLQCCLPVVSCVVLLDLVVQLVQCPPAPQDDQALPHSNQCSQLQWHARADPVFRRWIAHQQQRDIDGDDDRHDRNLVVVVVRDDALVSVVVDGPVRDDPVSSVVSVVSSVVNSVVVNVVVVLVVVLVVLVVVVVVCLVPADPCDPSDPPNPPDPPDDPDPVVVVVVNVVSDRPPPPVPVVVVVVVVVVVVVVVVVVVVVVVD

Radius of gyration: 24.35 Å; chains: 1; bounding box: 64×39×69 Å

pLDDT: mean 80.18, std 21.52, range [38.09, 98.5]